Protein AF-A0A7C0Z6Q7-F1 (afdb_monomer)

Radius of gyration: 20.26 Å; Cα contacts (8 Å, |Δi|>4): 419; chains: 1; bounding box: 50×32×55 Å

Mean predicted aligned error: 4.39 Å

Nearest PDB structures (foldseek):
  4aef-assembly1_A  TM=7.955E-01  e=1.681E-11  Pyrococcus furiosus
  4aee-assembly1_A  TM=7.593E-01  e=4.381E-09  Staphylothermus marinus
  2qlv-assembly1_B  TM=4.932E-01  e=4.068E-05  Saccharomyces cerevisiae
  2d0f-assembly1_A  TM=8.613E-01  e=7.807E-03  Thermoactinomyces vulgaris
  5z0t-assembly2_B  TM=8.614E-01  e=9.575E-03  Thermoactinomyces vulgaris

Structure (mmCIF, N/CA/C/O backbone):
data_AF-A0A7C0Z6Q7-F1
#
_entry.id   AF-A0A7C0Z6Q7-F1
#
loop_
_atom_site.group_PDB
_atom_site.id
_atom_site.type_symbol
_atom_site.label_atom_id
_atom_site.label_alt_id
_atom_site.label_comp_id
_atom_site.label_asym_id
_atom_site.label_entity_id
_atom_site.label_seq_id
_atom_site.pdbx_PDB_ins_code
_atom_site.Cartn_x
_atom_site.Cartn_y
_atom_site.Cartn_z
_atom_site.occupancy
_atom_site.B_iso_or_equiv
_atom_site.auth_seq_id
_atom_site.auth_comp_id
_atom_site.auth_asym_id
_atom_site.auth_atom_id
_atom_site.pdbx_PDB_model_num
ATOM 1 N N . MET A 1 1 ? -15.602 2.048 8.071 1.00 87.75 1 MET A N 1
ATOM 2 C CA . MET A 1 1 ? -15.085 1.856 6.712 1.00 87.75 1 MET A CA 1
ATOM 3 C C . MET A 1 1 ? -14.076 2.955 6.450 1.00 87.75 1 MET A C 1
ATOM 5 O O . MET A 1 1 ? -14.418 4.112 6.701 1.00 87.75 1 MET A O 1
ATOM 9 N N . PRO A 1 2 ? -12.859 2.611 6.007 1.00 95.38 2 PRO A N 1
ATOM 10 C CA . PRO A 1 2 ? -11.823 3.583 5.717 1.00 95.38 2 PRO A CA 1
ATOM 11 C C . PRO A 1 2 ? -12.208 4.437 4.512 1.00 95.38 2 PRO A C 1
ATOM 13 O O . PRO A 1 2 ? -12.899 3.966 3.606 1.00 95.38 2 PRO A O 1
ATOM 16 N N . LYS A 1 3 ? -11.772 5.693 4.511 1.00 96.94 3 LYS A N 1
ATOM 17 C CA . LYS A 1 3 ? -12.056 6.658 3.450 1.00 96.94 3 LYS A CA 1
ATOM 18 C C . LYS A 1 3 ? -10.775 6.979 2.693 1.00 96.94 3 LYS A C 1
ATOM 20 O O . LYS A 1 3 ? -9.783 7.351 3.311 1.00 96.94 3 LYS A O 1
ATOM 25 N N . ASP A 1 4 ? -10.817 6.877 1.370 1.00 96.62 4 ASP A N 1
ATOM 26 C CA . ASP A 1 4 ? -9.739 7.363 0.510 1.00 96.62 4 ASP A CA 1
ATOM 27 C C . ASP A 1 4 ? -9.847 8.888 0.360 1.00 96.62 4 ASP A C 1
ATOM 29 O O . ASP A 1 4 ? -10.886 9.417 -0.041 1.00 96.62 4 ASP A O 1
ATOM 33 N N . LEU A 1 5 ? -8.792 9.596 0.756 1.00 97.19 5 LEU A N 1
ATOM 34 C CA . LEU A 1 5 ? -8.672 11.053 0.705 1.00 97.19 5 LEU A CA 1
ATOM 35 C C . LEU A 1 5 ? -7.884 11.532 -0.526 1.00 97.19 5 LEU A C 1
ATOM 37 O O . LEU A 1 5 ? -7.619 12.727 -0.645 1.00 97.19 5 LEU A O 1
ATOM 41 N N . GLY A 1 6 ? -7.508 10.622 -1.427 1.00 95.44 6 GLY A N 1
ATOM 42 C CA . GLY A 1 6 ? -6.780 10.917 -2.655 1.00 95.44 6 GLY A CA 1
ATOM 43 C C . GLY A 1 6 ? -5.289 10.595 -2.581 1.00 95.44 6 GLY A C 1
ATOM 44 O O . GLY A 1 6 ? -4.759 10.135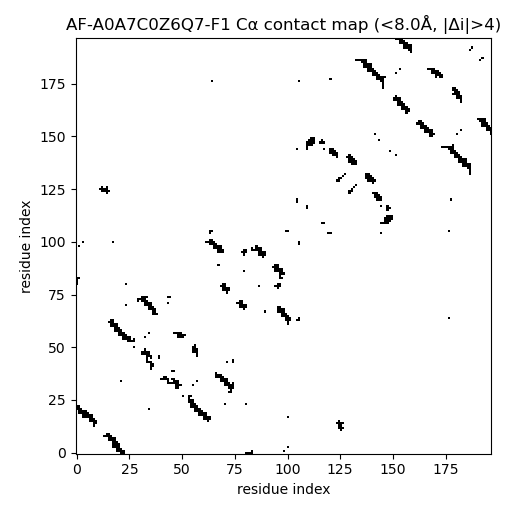 -1.567 1.00 95.44 6 GLY A O 1
ATOM 45 N N . VAL A 1 7 ? -4.606 10.834 -3.700 1.00 95.88 7 VAL A N 1
ATOM 46 C CA . VAL A 1 7 ? -3.200 10.468 -3.897 1.00 95.88 7 VAL A CA 1
ATOM 47 C C . VAL A 1 7 ? -2.277 11.617 -3.509 1.00 95.88 7 VAL A C 1
ATOM 49 O O . VAL A 1 7 ? -2.467 12.755 -3.928 1.00 95.88 7 VAL A O 1
ATOM 52 N N . THR A 1 8 ? -1.224 11.297 -2.765 1.00 95.31 8 THR A N 1
ATOM 53 C CA . THR A 1 8 ? -0.091 12.185 -2.497 1.00 95.31 8 THR A CA 1
ATOM 54 C C . THR A 1 8 ? 1.179 11.660 -3.139 1.00 95.31 8 THR A C 1
ATOM 56 O O . THR A 1 8 ? 1.389 10.446 -3.205 1.00 95.31 8 THR A O 1
ATOM 59 N N . VAL A 1 9 ? 2.030 12.587 -3.573 1.00 95.56 9 VAL A N 1
ATOM 60 C CA . VAL A 1 9 ? 3.353 12.297 -4.125 1.00 95.56 9 VAL A CA 1
ATOM 61 C C . VAL A 1 9 ? 4.405 12.757 -3.129 1.00 95.56 9 VAL A C 1
ATOM 63 O 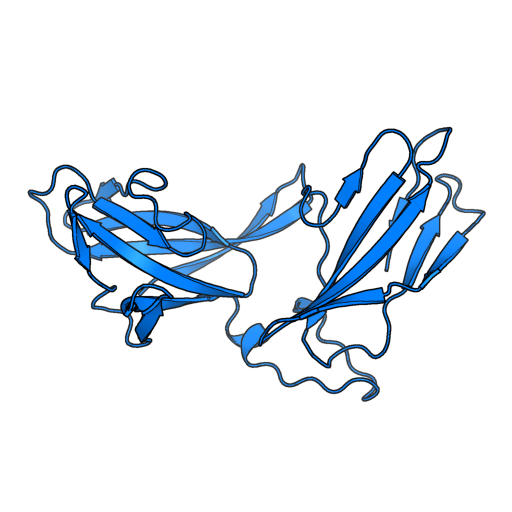O . VAL A 1 9 ? 4.428 13.925 -2.748 1.00 95.56 9 VAL A O 1
ATOM 66 N N . ASP A 1 10 ? 5.262 11.837 -2.714 1.00 93.44 10 ASP A N 1
ATOM 67 C CA . ASP A 1 10 ? 6.469 12.155 -1.961 1.00 93.44 10 ASP A CA 1
ATOM 68 C C . ASP A 1 10 ? 7.519 12.726 -2.934 1.00 93.44 10 ASP A C 1
ATOM 70 O O . ASP A 1 10 ? 7.864 12.044 -3.901 1.00 93.44 10 ASP A O 1
ATOM 74 N N . PRO A 1 11 ? 8.010 13.962 -2.744 1.00 92.38 11 PRO A N 1
ATOM 75 C CA . PRO A 1 11 ? 8.968 14.572 -3.662 1.00 92.38 11 PRO A CA 1
ATOM 76 C C . PRO A 1 11 ? 10.356 13.915 -3.631 1.00 92.38 11 PRO A C 1
ATOM 78 O O . PRO A 1 11 ? 11.050 13.946 -4.647 1.00 92.38 11 PRO A O 1
ATOM 81 N N . GLU A 1 12 ? 10.761 13.324 -2.505 1.00 91.81 12 GLU A N 1
ATOM 82 C CA . GLU A 1 12 ? 12.075 12.700 -2.337 1.00 91.81 12 GLU A CA 1
ATOM 83 C C . GLU A 1 12 ? 12.098 11.339 -3.024 1.00 91.81 12 GLU A C 1
ATOM 85 O O . GLU A 1 12 ? 12.900 11.088 -3.922 1.00 91.81 12 GLU A O 1
ATOM 90 N N . THR A 1 13 ? 11.149 10.477 -2.664 1.00 92.44 13 THR A N 1
ATOM 91 C CA . THR A 1 13 ? 11.104 9.109 -3.191 1.00 92.44 13 THR A CA 1
ATOM 92 C C . THR A 1 13 ? 10.326 8.998 -4.499 1.00 92.44 13 THR A C 1
ATOM 94 O O . THR A 1 13 ? 10.353 7.955 -5.151 1.00 92.44 13 THR A O 1
ATOM 97 N N . LYS A 1 14 ? 9.600 10.049 -4.903 1.00 92.25 14 LYS A N 1
ATOM 98 C CA . LYS A 1 14 ? 8.622 10.048 -6.014 1.00 92.25 14 LYS A CA 1
ATOM 99 C C . LYS A 1 14 ? 7.482 9.045 -5.823 1.00 92.25 14 LYS A C 1
ATOM 101 O O . LYS A 1 14 ? 6.737 8.769 -6.766 1.00 92.25 14 LYS A O 1
ATOM 106 N N . SER A 1 15 ? 7.329 8.511 -4.611 1.00 94.12 15 SER A N 1
ATOM 107 C CA . SER A 1 15 ? 6.299 7.538 -4.276 1.00 94.12 15 SER A CA 1
ATOM 108 C C . SER A 1 15 ? 4.913 8.171 -4.382 1.00 94.12 15 SER A C 1
ATOM 110 O O . SER A 1 15 ? 4.662 9.218 -3.787 1.00 94.12 15 SER A O 1
ATOM 112 N N . LYS A 1 16 ? 3.977 7.499 -5.060 1.00 94.94 16 LYS A N 1
ATOM 113 C CA . LYS A 1 16 ? 2.561 7.889 -5.124 1.00 94.94 16 LYS A CA 1
ATOM 114 C C . LYS A 1 16 ? 1.728 6.948 -4.259 1.00 94.94 16 LYS A C 1
ATOM 116 O O . LYS A 1 16 ? 1.639 5.754 -4.544 1.00 94.94 16 LYS A O 1
ATOM 121 N N . LYS A 1 17 ? 1.117 7.483 -3.201 1.00 95.81 17 LYS A N 1
ATOM 122 C CA . LYS A 1 17 ? 0.320 6.719 -2.227 1.00 95.81 17 LYS A CA 1
ATOM 123 C C . LYS A 1 17 ? -1.028 7.382 -1.980 1.00 95.81 17 LYS A C 1
ATOM 125 O O . LYS A 1 17 ? -1.119 8.604 -1.962 1.00 95.81 17 LYS A O 1
ATOM 130 N N . HIS A 1 18 ? -2.053 6.574 -1.752 1.00 97.44 18 HIS A N 1
ATOM 131 C CA . HIS A 1 18 ? -3.382 7.010 -1.337 1.00 97.44 18 HIS A CA 1
ATOM 132 C C . HIS A 1 18 ? -3.388 7.305 0.158 1.00 97.44 18 HIS A C 1
ATOM 134 O O . HIS A 1 18 ? -2.897 6.499 0.950 1.00 97.44 18 HIS A O 1
ATOM 140 N N . ARG A 1 19 ? -3.955 8.439 0.563 1.00 98.00 19 ARG A N 1
ATOM 141 C CA . ARG A 1 19 ? -4.170 8.768 1.973 1.00 98.00 19 ARG A CA 1
ATOM 142 C C . ARG A 1 19 ? -5.472 8.140 2.437 1.00 98.00 19 ARG A C 1
ATOM 144 O O . ARG A 1 19 ? -6.544 8.596 2.061 1.00 98.00 19 ARG A O 1
ATOM 151 N N . ILE A 1 20 ? -5.379 7.116 3.274 1.00 98.44 20 ILE A N 1
ATOM 152 C CA . ILE A 1 20 ? -6.539 6.392 3.788 1.00 98.44 20 ILE A CA 1
ATOM 153 C C . ILE A 1 20 ? -6.798 6.804 5.234 1.00 98.44 20 ILE A C 1
ATOM 155 O O . ILE A 1 20 ? -5.948 6.599 6.100 1.00 98.44 20 ILE A O 1
ATOM 159 N N . GLU A 1 21 ? -7.975 7.365 5.499 1.00 98.50 21 GLU A N 1
ATOM 160 C CA . GLU A 1 21 ? -8.451 7.649 6.852 1.00 98.50 21 GLU A CA 1
ATOM 161 C C . GLU A 1 21 ? -9.179 6.434 7.431 1.00 98.50 21 GLU A C 1
ATOM 163 O O . GLU A 1 21 ? -10.200 5.988 6.904 1.00 98.50 21 GLU A O 1
ATOM 168 N N . PHE A 1 22 ? -8.697 5.942 8.564 1.00 98.44 22 PHE A N 1
ATOM 169 C CA . PHE A 1 22 ? -9.399 5.000 9.423 1.00 98.44 22 PHE A CA 1
ATOM 170 C C . PHE A 1 22 ? -10.207 5.757 10.470 1.00 98.44 22 PHE A C 1
ATOM 172 O O . PHE A 1 22 ? -9.732 6.743 11.035 1.00 98.44 22 PHE A O 1
ATOM 179 N N . SER A 1 23 ? -11.410 5.263 10.772 1.00 98.12 23 SER A N 1
ATOM 180 C CA . SER A 1 23 ? -12.245 5.827 11.831 1.00 98.12 23 SER A CA 1
ATOM 181 C C . SER A 1 23 ? -12.986 4.761 12.637 1.00 98.12 23 SER A C 1
ATOM 183 O O . SER A 1 23 ? -13.512 3.798 12.074 1.00 98.12 23 SER A O 1
ATOM 185 N N . LEU A 1 24 ? -13.065 4.965 13.954 1.00 98.19 24 LEU A N 1
ATOM 186 C CA . LEU A 1 24 ? -13.823 4.129 14.887 1.00 98.19 24 LEU A CA 1
ATOM 187 C C . LEU A 1 24 ? -14.624 5.019 15.848 1.00 98.19 24 LEU A C 1
ATOM 189 O O . LEU A 1 24 ? -14.049 5.750 16.649 1.00 98.19 24 LEU A O 1
ATOM 193 N N . LYS A 1 25 ? -15.959 4.968 15.768 1.00 97.44 25 LYS A N 1
ATOM 194 C CA . LYS A 1 25 ? -16.845 5.722 16.671 1.00 97.44 25 LYS A CA 1
ATOM 195 C C . LYS A 1 25 ? -17.004 4.984 18.007 1.00 97.44 25 LYS A C 1
ATOM 197 O O . LYS A 1 25 ? -17.149 3.763 18.010 1.00 97.44 25 LYS A O 1
ATOM 202 N N . GLY A 1 26 ? -17.055 5.725 19.112 1.00 96.69 26 GLY A N 1
ATOM 203 C CA . GLY A 1 26 ? -17.245 5.200 20.463 1.00 96.69 26 GLY A CA 1
ATOM 204 C C . GLY A 1 26 ? -15.929 5.005 21.214 1.00 96.69 26 GLY A C 1
ATOM 205 O O . GLY A 1 26 ? -14.902 5.565 20.846 1.00 96.69 26 GLY A O 1
ATOM 206 N N . TYR A 1 27 ? -15.970 4.219 22.295 1.00 96.69 27 TYR A N 1
ATOM 207 C CA . TYR A 1 27 ? -14.809 3.969 23.165 1.00 96.69 27 TYR A CA 1
ATOM 208 C C . TYR A 1 27 ? -14.159 5.261 23.688 1.00 96.69 27 TYR A C 1
ATOM 210 O O . TYR A 1 27 ? -12.947 5.340 23.822 1.00 96.69 27 TYR A O 1
ATOM 218 N N . VAL A 1 28 ? -14.968 6.280 23.995 1.00 97.12 28 VAL A N 1
ATOM 219 C CA . VAL A 1 28 ? -14.495 7.611 24.435 1.00 97.12 28 VAL A CA 1
ATOM 220 C C . VAL A 1 28 ? -13.775 7.597 25.786 1.00 97.12 28 VAL A C 1
ATOM 222 O O . VAL A 1 28 ? -13.070 8.540 26.115 1.00 97.12 28 VAL A O 1
ATOM 225 N N . LYS A 1 29 ? -13.963 6.530 26.572 1.00 96.88 29 LYS A N 1
ATOM 226 C CA . LYS A 1 29 ? -13.251 6.292 27.835 1.00 96.88 29 LYS A CA 1
ATOM 227 C C . LYS A 1 29 ? -11.960 5.487 27.655 1.00 96.88 29 LYS A C 1
ATOM 229 O O . LYS A 1 29 ? -11.289 5.237 28.648 1.00 96.88 29 LYS A O 1
ATOM 234 N N . ALA A 1 30 ? -11.661 5.022 26.439 1.00 97.19 30 ALA A N 1
ATOM 235 C CA . ALA A 1 30 ? -10.420 4.309 26.185 1.00 97.19 30 ALA A CA 1
ATOM 236 C C . ALA A 1 30 ? -9.246 5.291 26.201 1.00 97.19 30 ALA A C 1
ATOM 238 O O . ALA A 1 30 ? -9.353 6.402 25.683 1.00 97.19 30 ALA A O 1
ATOM 239 N N . THR A 1 31 ? -8.125 4.860 26.760 1.00 95.69 31 THR A N 1
ATOM 240 C CA . THR A 1 31 ? -6.888 5.639 26.801 1.00 95.69 31 THR A CA 1
ATOM 241 C C . THR A 1 31 ? -6.207 5.603 25.442 1.00 95.69 31 THR A C 1
ATOM 243 O O . THR A 1 31 ? -5.785 6.638 24.937 1.00 95.69 31 THR A O 1
ATOM 246 N N . ASN A 1 32 ? -6.141 4.419 24.822 1.00 95.69 32 ASN A N 1
ATOM 247 C CA . ASN A 1 32 ? -5.490 4.230 23.531 1.00 95.69 32 ASN A CA 1
ATOM 248 C C . ASN A 1 32 ? -6.311 3.337 22.596 1.00 95.69 32 ASN A C 1
ATOM 250 O O . ASN A 1 32 ? -6.810 2.275 22.983 1.00 95.69 32 ASN A O 1
ATOM 254 N N . VAL A 1 33 ? -6.373 3.737 21.327 1.00 97.94 33 VAL A N 1
ATOM 255 C CA . VAL A 1 33 ? -6.884 2.921 20.223 1.00 97.94 33 VAL A CA 1
ATOM 256 C C . VAL A 1 33 ? -5.847 2.921 19.114 1.00 97.94 33 VAL A C 1
ATOM 258 O O . VAL A 1 33 ? -5.341 3.972 18.737 1.00 97.94 33 VAL A O 1
ATOM 261 N N . TYR A 1 34 ? -5.545 1.746 18.579 1.00 98.06 34 TYR A N 1
ATOM 262 C CA . TYR A 1 34 ? -4.598 1.560 17.486 1.00 98.06 34 TYR A CA 1
ATOM 263 C C . TYR A 1 34 ? -5.310 0.989 16.269 1.00 98.06 34 TYR A C 1
ATOM 265 O O . TYR A 1 34 ? -6.213 0.161 16.410 1.00 98.06 34 TYR A O 1
ATOM 273 N N . VAL A 1 35 ? -4.854 1.364 15.077 1.00 97.81 35 VAL A N 1
ATOM 274 C CA . VAL A 1 35 ? -5.099 0.559 13.878 1.00 97.81 35 VAL A CA 1
ATOM 275 C C . VAL A 1 35 ? -3.935 -0.414 13.705 1.00 97.81 35 VAL A C 1
ATOM 277 O O . VAL A 1 35 ? -2.771 -0.031 13.794 1.00 97.81 35 VAL A O 1
ATOM 280 N N . VAL A 1 36 ? -4.242 -1.688 13.487 1.00 97.06 36 VAL A N 1
ATOM 281 C CA . VAL A 1 36 ? -3.250 -2.747 13.259 1.00 97.06 36 VAL A CA 1
ATOM 282 C C . VAL A 1 36 ? -3.577 -3.474 11.965 1.00 97.06 36 VAL A C 1
ATOM 284 O O . VAL A 1 36 ? -4.747 -3.583 11.603 1.00 97.06 36 VAL A O 1
ATOM 287 N N . GLY A 1 37 ? -2.566 -3.976 11.265 1.00 96.69 37 GLY A N 1
ATOM 288 C CA . GLY A 1 37 ? -2.758 -4.650 9.985 1.00 96.69 37 GLY A CA 1
ATOM 289 C C . GLY A 1 37 ? -1.492 -5.295 9.449 1.00 96.69 37 GLY A C 1
ATOM 290 O O . GLY A 1 37 ? -0.450 -5.284 10.109 1.00 96.69 37 GLY A O 1
ATOM 291 N N . ASP A 1 38 ? -1.565 -5.794 8.216 1.00 94.38 38 ASP A N 1
ATOM 292 C CA . ASP A 1 38 ? -0.404 -6.358 7.508 1.00 94.38 38 ASP A CA 1
ATOM 293 C C . ASP A 1 38 ? 0.750 -5.344 7.425 1.00 94.38 38 ASP A C 1
ATOM 295 O O . ASP A 1 38 ? 1.913 -5.678 7.620 1.00 94.38 38 ASP A O 1
ATOM 299 N N . PHE A 1 39 ? 0.406 -4.073 7.217 1.00 94.62 39 PHE A N 1
ATOM 300 C CA . PHE A 1 39 ? 1.335 -2.943 7.129 1.00 94.62 39 PHE A CA 1
ATOM 301 C C . PHE A 1 39 ? 2.007 -2.576 8.460 1.00 94.62 39 PHE A C 1
ATOM 303 O O . PHE A 1 39 ? 2.950 -1.792 8.468 1.00 94.62 39 PHE A O 1
ATOM 310 N N . SER A 1 40 ? 1.525 -3.113 9.582 1.00 93.94 40 SER A N 1
ATOM 311 C CA . SER A 1 40 ? 2.098 -2.902 10.913 1.00 93.94 40 SER A CA 1
ATOM 312 C C . SER A 1 40 ? 2.624 -4.197 11.530 1.00 93.94 40 SER A C 1
ATOM 314 O O . SER A 1 40 ? 2.854 -4.236 12.739 1.00 93.94 40 SER A O 1
ATOM 316 N N . CYS A 1 41 ? 2.712 -5.281 10.749 1.00 93.62 41 CYS A N 1
ATOM 317 C CA . CYS A 1 41 ? 2.978 -6.633 11.247 1.00 93.62 41 CYS A CA 1
ATOM 318 C C . CYS A 1 41 ? 2.093 -7.007 12.450 1.00 93.62 41 CYS A C 1
ATOM 320 O O . CYS A 1 41 ? 2.531 -7.705 13.361 1.00 93.62 41 CYS A O 1
ATOM 322 N N . TRP A 1 42 ? 0.858 -6.495 12.484 1.00 94.06 42 TRP A N 1
ATOM 323 C CA . TRP A 1 42 ? -0.090 -6.670 13.587 1.00 94.06 42 TRP A CA 1
ATOM 324 C C . TRP A 1 42 ? 0.382 -6.162 14.962 1.00 94.06 42 TRP A C 1
ATOM 326 O O . TRP A 1 42 ? -0.250 -6.482 15.967 1.00 94.06 42 TRP A O 1
ATOM 336 N N . PHE A 1 43 ? 1.445 -5.353 15.023 1.00 90.69 43 PHE A N 1
ATOM 337 C CA . PHE A 1 43 ? 1.990 -4.821 16.269 1.00 90.69 43 PHE A CA 1
ATOM 338 C C . PHE A 1 43 ? 1.123 -3.681 16.838 1.00 90.69 43 PHE A C 1
ATOM 340 O O . PHE A 1 43 ? 0.985 -2.633 16.191 1.00 90.69 43 PHE A O 1
ATOM 347 N N . PRO A 1 44 ? 0.559 -3.837 18.049 1.00 79.00 44 PRO A N 1
ATOM 348 C CA . PRO A 1 44 ? -0.123 -2.749 18.730 1.00 79.00 44 PRO A CA 1
ATOM 349 C C . PRO A 1 44 ? 0.895 -1.771 19.309 1.00 79.00 44 PRO A C 1
ATOM 351 O O . PRO A 1 44 ? 1.726 -2.129 20.134 1.00 79.00 44 PRO A O 1
ATOM 354 N N . GLY A 1 45 ? 0.844 -0.530 18.834 1.00 87.25 45 GLY A N 1
ATOM 355 C CA . GLY A 1 45 ? 1.816 0.512 19.168 1.00 87.25 45 GLY A CA 1
ATOM 356 C C . GLY A 1 45 ? 2.301 1.286 17.947 1.00 87.25 45 GLY A C 1
ATOM 357 O O . GLY A 1 45 ? 2.623 2.461 18.068 1.00 87.25 45 GLY A O 1
ATOM 358 N N . ALA A 1 46 ? 2.278 0.667 16.760 1.00 91.06 46 ALA A N 1
ATOM 359 C CA . ALA A 1 46 ? 2.772 1.298 15.535 1.00 91.06 46 ALA A CA 1
ATOM 360 C C . ALA A 1 46 ? 1.952 2.534 15.123 1.00 91.06 46 ALA A C 1
ATOM 362 O O . ALA A 1 46 ? 2.511 3.533 14.680 1.00 91.06 46 ALA A O 1
ATOM 363 N N . TYR A 1 47 ? 0.626 2.462 15.270 1.00 96.94 47 TYR A N 1
ATOM 364 C CA . TYR A 1 47 ? -0.292 3.451 14.705 1.00 96.94 47 TYR A CA 1
ATOM 365 C C . TYR A 1 47 ? -1.404 3.835 15.696 1.00 96.94 47 TYR A C 1
ATOM 367 O O . TYR A 1 47 ? -2.544 3.373 15.555 1.00 96.94 47 TYR A O 1
ATOM 375 N N . PRO A 1 48 ? -1.089 4.646 16.726 1.00 97.25 48 PRO A N 1
ATOM 376 C CA . PRO A 1 48 ? -2.093 5.190 17.636 1.00 97.25 48 PRO A CA 1
ATOM 377 C C . PRO A 1 48 ? -3.041 6.139 16.895 1.00 97.25 48 PRO A C 1
ATOM 379 O O . PRO A 1 48 ? -2.628 6.941 16.058 1.00 97.25 48 PRO A O 1
ATOM 382 N N . MET A 1 49 ? -4.327 6.046 17.211 1.00 98.25 49 MET A N 1
ATOM 383 C CA . MET A 1 49 ? -5.379 6.909 16.689 1.00 98.25 49 MET A CA 1
ATOM 384 C C . MET A 1 49 ? -5.630 8.075 17.646 1.00 98.25 49 MET A C 1
ATOM 386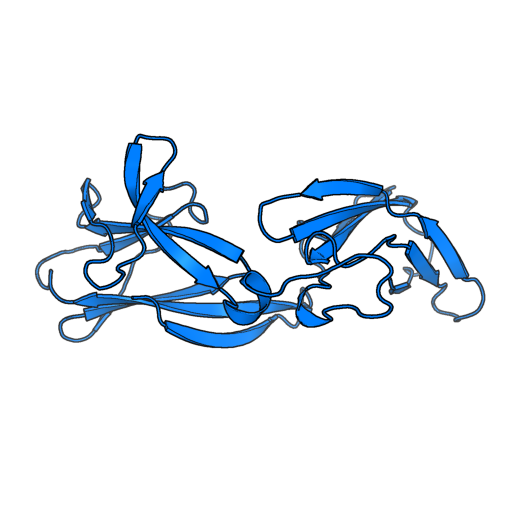 O O . MET A 1 49 ? -5.445 7.955 18.855 1.00 98.25 49 MET A O 1
ATOM 390 N N . LYS A 1 50 ? -6.111 9.197 17.111 1.00 98.19 50 LYS A N 1
ATOM 391 C CA . LYS A 1 50 ? -6.490 10.375 17.895 1.00 98.19 50 LYS A CA 1
ATOM 392 C C . LYS A 1 50 ? -7.999 10.413 18.097 1.00 98.19 50 LYS A C 1
ATOM 394 O O . LYS A 1 50 ? -8.745 10.252 17.133 1.00 98.19 50 LYS A O 1
ATOM 399 N N . LEU A 1 51 ? -8.450 10.642 19.327 1.00 98.25 51 LEU A N 1
ATOM 400 C CA . LEU A 1 51 ? -9.864 10.874 19.613 1.00 98.25 51 LEU A CA 1
ATOM 401 C C . LEU A 1 51 ? -10.262 12.300 19.205 1.00 98.25 51 LEU A C 1
ATOM 403 O O . LEU A 1 51 ? -9.671 13.279 19.659 1.00 98.25 51 LEU A O 1
ATOM 407 N N . GLU A 1 52 ? -11.281 12.411 18.359 1.00 97.44 52 GLU A N 1
ATOM 408 C CA . GLU A 1 52 ? -11.860 13.666 17.883 1.00 97.44 52 GLU A CA 1
ATOM 409 C C . GLU A 1 52 ? -13.380 13.627 18.089 1.00 97.44 52 GLU A C 1
ATOM 411 O O . GLU A 1 52 ? -14.112 12.905 17.399 1.00 97.44 52 GLU A O 1
ATOM 416 N N . GLY A 1 53 ? -13.861 14.366 19.094 1.00 96.69 53 GLY A N 1
ATOM 417 C CA . GLY A 1 53 ? -15.234 14.240 19.586 1.00 96.69 53 GLY A CA 1
ATOM 418 C C . GLY A 1 53 ? -15.483 12.832 20.132 1.00 96.69 53 GLY A C 1
ATOM 419 O O . GLY A 1 53 ? -14.884 12.428 21.121 1.00 96.69 53 GLY A O 1
ATOM 420 N N . GLU A 1 54 ? -16.337 12.063 19.457 1.00 97.44 54 GLU A N 1
ATOM 421 C CA . GLU A 1 54 ? -16.638 10.666 19.810 1.00 97.44 54 GLU A CA 1
ATOM 422 C C . GLU A 1 54 ? -15.978 9.641 18.871 1.00 97.44 54 GLU A C 1
ATOM 424 O O . GLU A 1 54 ? -16.388 8.478 18.832 1.00 97.44 54 GLU A O 1
ATOM 429 N N . THR A 1 55 ? -15.046 10.064 18.013 1.00 98.06 55 THR A N 1
ATOM 430 C CA . THR A 1 55 ? -14.488 9.211 16.954 1.00 98.06 55 THR A CA 1
ATOM 431 C C . THR A 1 55 ? -12.971 9.203 16.985 1.00 98.06 55 THR A C 1
ATOM 433 O O . THR A 1 55 ? -12.334 10.243 16.880 1.00 98.06 55 THR A O 1
ATOM 436 N N . TRP A 1 56 ? -12.391 8.012 17.057 1.00 98.38 56 TRP A N 1
ATOM 437 C CA . TRP A 1 56 ? -10.965 7.795 16.855 1.00 98.38 56 TRP A CA 1
ATOM 438 C C . TRP A 1 56 ? -10.640 7.883 15.369 1.00 98.38 56 TRP A C 1
ATOM 440 O O . TRP A 1 56 ? -11.320 7.235 14.570 1.00 98.38 56 TRP A O 1
ATOM 450 N N . ARG A 1 57 ? -9.608 8.645 14.990 1.00 98.50 57 ARG A N 1
ATOM 451 C CA . ARG A 1 57 ? -9.160 8.811 13.600 1.00 98.50 57 ARG A CA 1
ATOM 452 C C . ARG A 1 57 ? -7.655 8.661 13.442 1.00 98.50 57 ARG A C 1
ATOM 454 O O . ARG A 1 57 ? -6.881 9.002 14.334 1.00 98.50 57 ARG A O 1
ATOM 461 N N . LEU A 1 58 ? -7.250 8.171 12.275 1.00 98.31 58 LEU A N 1
ATOM 462 C CA . LEU A 1 58 ? -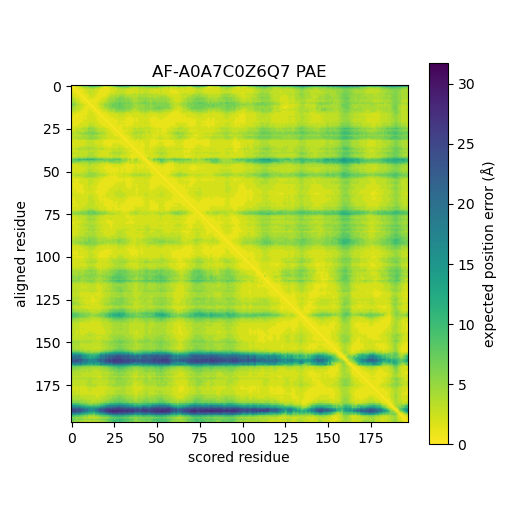5.866 8.188 11.813 1.00 98.31 58 LEU A CA 1
ATOM 463 C C . LEU A 1 58 ? -5.837 8.139 10.288 1.00 98.31 58 LEU A C 1
ATOM 465 O O . LEU A 1 58 ? -6.600 7.388 9.690 1.00 98.31 58 LEU A O 1
ATOM 469 N N . THR A 1 59 ? -4.936 8.890 9.659 1.00 98.44 59 THR A N 1
ATOM 470 C CA . THR A 1 59 ? -4.695 8.794 8.213 1.00 98.44 59 THR A CA 1
ATOM 471 C C . THR A 1 59 ? -3.321 8.197 7.943 1.00 98.44 59 THR A C 1
ATOM 473 O O . THR A 1 59 ? -2.334 8.703 8.470 1.00 98.44 59 THR A O 1
ATOM 476 N N . LEU A 1 60 ? -3.248 7.173 7.090 1.00 97.69 60 LEU A N 1
ATOM 477 C CA . LEU A 1 60 ? -1.998 6.524 6.684 1.00 97.69 60 LEU A CA 1
ATOM 478 C C . LEU A 1 60 ? -1.883 6.438 5.150 1.00 97.69 60 LEU A C 1
ATOM 480 O O . LEU A 1 60 ? -2.907 6.340 4.468 1.00 97.69 60 LEU A O 1
ATOM 484 N N . PRO A 1 61 ? -0.662 6.487 4.588 1.00 96.75 61 PRO A N 1
ATOM 485 C CA . PRO A 1 61 ? -0.445 6.370 3.151 1.00 96.75 61 PRO A CA 1
ATOM 486 C C . PRO A 1 61 ? -0.321 4.900 2.706 1.00 96.75 61 PRO A C 1
ATOM 488 O O . PRO A 1 61 ? 0.447 4.137 3.289 1.00 96.75 61 PRO A O 1
ATOM 491 N N . PHE A 1 62 ? -1.000 4.516 1.623 1.00 97.06 62 PHE A N 1
ATOM 492 C CA . PHE A 1 62 ? -0.966 3.161 1.057 1.00 97.06 62 PHE A CA 1
ATOM 493 C C . PHE A 1 62 ? -0.683 3.157 -0.440 1.00 97.06 62 PHE A C 1
ATOM 495 O O . PHE A 1 62 ? -1.151 4.019 -1.181 1.00 97.06 62 PHE A O 1
ATOM 502 N N . TYR A 1 63 ? 0.040 2.141 -0.904 1.00 96.12 63 TYR A N 1
ATOM 503 C CA . TYR A 1 63 ? 0.042 1.812 -2.326 1.00 96.12 63 TYR A CA 1
ATOM 504 C C . TYR A 1 63 ? -1.305 1.183 -2.722 1.00 96.12 63 TYR A C 1
ATOM 506 O O . TYR A 1 63 ? -1.993 0.628 -1.863 1.00 96.12 63 TYR A O 1
ATOM 514 N N . PRO A 1 64 ? -1.681 1.210 -4.013 1.00 97.25 64 PRO A N 1
ATOM 515 C CA . PRO A 1 64 ? -2.778 0.387 -4.509 1.00 97.25 64 PRO A CA 1
ATOM 516 C C . PRO A 1 64 ? -2.573 -1.085 -4.141 1.00 97.25 64 PRO A C 1
ATOM 518 O O . PRO A 1 64 ? -1.490 -1.635 -4.373 1.00 97.25 64 PRO A O 1
ATOM 521 N N . GLY A 1 65 ? -3.599 -1.717 -3.577 1.00 96.94 65 GLY A N 1
ATOM 522 C CA . GLY A 1 65 ? -3.489 -3.060 -3.019 1.00 96.94 65 GLY A CA 1
ATOM 523 C C . GLY A 1 65 ? -4.637 -3.438 -2.092 1.00 96.94 65 GLY A C 1
ATOM 524 O O . GLY A 1 65 ? -5.554 -2.656 -1.845 1.00 96.94 65 GLY A O 1
ATOM 525 N N . GLU A 1 66 ? -4.567 -4.664 -1.585 1.00 97.62 66 GLU A N 1
ATOM 526 C CA . GLU A 1 66 ? -5.488 -5.207 -0.590 1.00 97.62 66 GLU A CA 1
ATOM 527 C C . GLU A 1 66 ? -4.712 -5.459 0.705 1.00 97.62 66 GLU A C 1
ATOM 529 O O . GLU A 1 66 ? -3.631 -6.046 0.668 1.00 97.62 66 GLU A O 1
ATOM 534 N N . TYR A 1 67 ? -5.255 -4.992 1.826 1.00 97.62 67 TYR A N 1
ATOM 535 C CA . TYR A 1 67 ? -4.629 -5.057 3.145 1.00 97.62 67 TYR A CA 1
ATOM 536 C C . TYR A 1 67 ? -5.648 -5.517 4.179 1.00 97.62 67 TYR A C 1
ATOM 538 O O . TYR A 1 67 ? -6.798 -5.070 4.171 1.00 97.62 67 TYR A O 1
ATOM 546 N N . LEU A 1 68 ? -5.232 -6.358 5.116 1.00 98.19 68 LEU A N 1
ATOM 547 C CA . LEU A 1 68 ? -6.036 -6.693 6.281 1.00 98.19 68 LEU A CA 1
ATOM 548 C C . LEU A 1 68 ? -5.753 -5.713 7.415 1.00 98.19 68 LEU A C 1
ATOM 550 O O . LEU A 1 68 ? -4.606 -5.328 7.653 1.00 98.19 68 LEU A O 1
ATOM 554 N N . TYR A 1 69 ? -6.807 -5.322 8.129 1.00 98.25 69 TYR A N 1
ATOM 555 C CA . TYR A 1 69 ? -6.691 -4.462 9.302 1.00 98.25 69 TYR A CA 1
ATOM 556 C C . TYR A 1 69 ? -7.762 -4.742 10.362 1.00 98.25 69 TYR A C 1
ATOM 558 O O . TYR A 1 69 ? -8.815 -5.334 10.101 1.00 98.25 69 TYR A O 1
ATOM 566 N N . ALA A 1 70 ? -7.497 -4.274 11.575 1.00 98.00 70 ALA A N 1
ATOM 567 C CA . ALA A 1 70 ? -8.414 -4.249 12.704 1.00 98.00 70 ALA A CA 1
ATOM 568 C C . ALA A 1 70 ? -8.093 -3.055 13.618 1.00 98.00 70 ALA A C 1
ATOM 570 O O . ALA A 1 70 ? -7.105 -2.343 13.420 1.00 98.00 70 ALA A O 1
ATOM 571 N N . PHE A 1 71 ? -8.928 -2.850 14.630 1.00 97.94 71 PHE A N 1
ATOM 572 C CA . PHE A 1 71 ? -8.673 -1.927 15.725 1.00 97.94 71 PHE A CA 1
ATOM 573 C C . PHE A 1 71 ? -8.276 -2.697 16.980 1.00 97.94 71 PHE A C 1
ATOM 575 O O . PHE A 1 71 ? -8.867 -3.734 17.295 1.00 97.94 71 PHE A O 1
ATOM 582 N N . MET A 1 72 ? -7.301 -2.166 17.713 1.00 97.25 72 MET A N 1
ATOM 583 C CA . MET A 1 72 ? -6.926 -2.666 19.029 1.00 97.25 72 MET A CA 1
ATOM 584 C C . MET A 1 72 ? -7.136 -1.581 20.077 1.00 97.25 72 MET A C 1
ATOM 586 O O . MET A 1 72 ? -6.527 -0.517 20.008 1.00 97.25 72 MET A O 1
ATOM 590 N N . ILE A 1 73 ? -8.008 -1.853 21.040 1.00 97.69 73 ILE A N 1
ATOM 591 C CA . ILE A 1 73 ? -8.379 -0.928 22.111 1.00 97.69 73 ILE A CA 1
ATOM 592 C C . ILE A 1 73 ? -7.666 -1.370 23.389 1.00 97.69 73 ILE A C 1
ATOM 594 O O . ILE A 1 73 ? -7.684 -2.557 23.726 1.00 97.69 73 ILE A O 1
ATOM 598 N N . GLU A 1 74 ? -7.013 -0.427 24.069 1.00 95.31 74 GLU A N 1
ATOM 599 C CA . GLU A 1 74 ? -6.218 -0.658 25.288 1.00 95.31 74 GLU A CA 1
ATOM 600 C C . GLU A 1 74 ? -5.128 -1.739 25.143 1.00 95.31 74 GLU A C 1
ATOM 602 O O . GLU A 1 74 ? -4.680 -2.326 26.120 1.00 95.31 74 GLU A O 1
ATOM 607 N N . GLY A 1 75 ? -4.707 -2.045 23.911 1.00 91.19 75 GLY A N 1
ATOM 608 C CA . GLY A 1 75 ? -3.655 -3.030 23.634 1.00 91.19 75 GLY A CA 1
ATOM 609 C C . GLY A 1 75 ? -4.067 -4.506 23.742 1.00 91.19 75 GLY A C 1
ATOM 610 O O . GLY A 1 75 ? -3.243 -5.371 23.467 1.00 91.19 75 GLY A O 1
ATOM 611 N N . TYR A 1 76 ? -5.319 -4.823 24.088 1.00 92.12 76 TYR A N 1
ATOM 612 C CA . TYR A 1 76 ? -5.781 -6.219 24.195 1.00 92.12 76 TYR A CA 1
ATOM 613 C C . TYR A 1 76 ? -7.109 -6.495 23.487 1.00 92.12 76 TYR A C 1
ATOM 615 O O . TYR A 1 76 ? -7.344 -7.613 23.022 1.00 92.12 76 TYR A O 1
ATOM 623 N N . LYS A 1 77 ? -8.003 -5.506 23.380 1.00 96.31 77 LYS A N 1
ATOM 624 C CA . LYS A 1 77 ? -9.335 -5.723 22.811 1.00 96.31 77 LYS A CA 1
ATOM 625 C C . LYS A 1 77 ? -9.298 -5.567 21.297 1.00 96.31 77 LYS A C 1
ATOM 627 O O . LYS A 1 77 ? -9.211 -4.456 20.779 1.00 96.31 77 LYS A O 1
ATOM 632 N N . TRP A 1 78 ? -9.403 -6.693 20.602 1.00 96.62 78 TRP A N 1
ATOM 633 C CA . TRP A 1 78 ? -9.447 -6.774 19.145 1.00 96.62 78 TRP A CA 1
ATOM 634 C C . TRP A 1 78 ? -10.854 -6.540 18.597 1.00 96.62 78 TRP A C 1
ATOM 636 O O . TRP A 1 78 ? -11.797 -7.203 19.032 1.00 96.62 78 TRP A O 1
ATOM 646 N N . ILE A 1 79 ? -10.999 -5.656 17.608 1.00 97.19 79 ILE A N 1
ATOM 647 C CA . ILE A 1 79 ? -12.273 -5.405 16.923 1.00 97.19 79 ILE A CA 1
ATOM 648 C C . ILE A 1 79 ? -12.041 -5.214 15.419 1.00 97.19 79 ILE A C 1
ATOM 650 O O . ILE A 1 79 ? -11.259 -4.359 15.007 1.00 97.19 79 ILE A O 1
ATOM 654 N N . SER A 1 80 ? -12.749 -5.972 14.579 1.00 97.81 80 SER A N 1
ATOM 655 C CA . SER A 1 80 ? -12.827 -5.694 13.140 1.00 97.81 80 SER A CA 1
ATOM 656 C C . SER A 1 80 ? -13.721 -4.461 12.906 1.00 97.81 80 SER A C 1
ATOM 658 O O . SER A 1 80 ? -14.703 -4.273 13.611 1.00 97.81 80 SER A O 1
ATOM 660 N N . ASP A 1 81 ? -13.410 -3.586 11.940 1.00 98.06 81 ASP A N 1
ATOM 661 C CA . ASP A 1 81 ? -14.155 -2.335 11.694 1.00 98.06 81 ASP A CA 1
ATOM 662 C C . ASP A 1 81 ? -15.665 -2.583 11.516 1.00 98.06 81 ASP A C 1
ATOM 664 O O . ASP A 1 81 ? -16.066 -3.080 10.462 1.00 98.06 81 ASP A O 1
ATOM 668 N N . PRO A 1 82 ? -16.533 -2.200 12.467 1.00 96.75 82 PRO A N 1
ATOM 669 C CA . PRO A 1 82 ? -17.952 -2.562 12.414 1.00 96.75 82 PRO A CA 1
ATOM 670 C C . PRO A 1 82 ? -18.690 -2.018 11.184 1.00 96.75 82 PRO A C 1
ATOM 672 O O . PRO A 1 82 ? -19.742 -2.524 10.813 1.00 96.75 82 PRO A O 1
ATOM 675 N N . LYS A 1 83 ? -18.146 -0.980 10.538 1.00 97.12 83 LYS A N 1
ATOM 676 C CA . LYS A 1 83 ? -18.728 -0.345 9.352 1.00 97.12 83 LYS A CA 1
ATOM 677 C C . LYS A 1 83 ? -18.203 -0.923 8.035 1.00 97.12 83 LYS A C 1
ATOM 679 O O . LYS A 1 83 ? -18.656 -0.485 6.985 1.00 97.12 83 LYS A O 1
ATOM 684 N N . ASN A 1 84 ? -17.200 -1.801 8.055 1.00 97.69 84 ASN A N 1
ATOM 685 C CA . ASN A 1 84 ? -16.658 -2.411 6.841 1.00 97.69 84 ASN A CA 1
ATOM 686 C C . ASN A 1 84 ? -17.228 -3.830 6.664 1.00 97.69 84 ASN A C 1
ATOM 688 O O . ASN A 1 84 ? -16.851 -4.708 7.443 1.00 97.69 84 ASN A O 1
ATOM 692 N N . PRO A 1 85 ? -18.098 -4.078 5.667 1.00 97.00 85 PRO A N 1
ATOM 693 C CA . PRO A 1 85 ? -18.700 -5.394 5.457 1.00 97.00 85 PRO A CA 1
ATOM 694 C C . PRO A 1 85 ? -17.716 -6.430 4.896 1.00 97.00 85 PRO A C 1
ATOM 696 O O . PRO A 1 85 ? -17.963 -7.627 5.013 1.00 97.00 85 PRO A O 1
ATOM 699 N N . LEU A 1 86 ? -16.597 -6.006 4.297 1.00 97.69 86 LEU A N 1
ATOM 700 C CA . LEU A 1 86 ? -15.596 -6.928 3.772 1.00 97.69 86 LEU A CA 1
ATOM 701 C C . LEU A 1 86 ? -14.733 -7.449 4.920 1.00 97.69 86 LEU A C 1
ATOM 703 O O . LEU A 1 86 ? -13.900 -6.724 5.473 1.00 97.69 86 LEU A O 1
ATOM 707 N N . LYS A 1 87 ? -14.948 -8.718 5.272 1.00 97.81 87 LYS A N 1
ATOM 708 C CA . LYS A 1 87 ? -14.249 -9.428 6.345 1.00 97.81 87 LYS A CA 1
ATOM 709 C C . LYS A 1 87 ? -13.510 -10.646 5.819 1.00 97.81 87 LYS A C 1
ATOM 711 O O . LYS A 1 87 ? -13.928 -11.274 4.852 1.00 97.81 87 LYS A O 1
ATOM 716 N N . THR A 1 88 ? -12.433 -11.003 6.501 1.00 97.75 88 THR A N 1
ATOM 717 C CA . THR A 1 88 ? -11.753 -12.293 6.344 1.00 97.75 88 THR A CA 1
ATOM 718 C C . THR A 1 88 ? -10.995 -12.625 7.627 1.00 97.75 88 THR A C 1
ATOM 720 O O . THR A 1 88 ? -11.055 -11.867 8.594 1.00 97.75 88 THR A O 1
ATOM 723 N N . ARG A 1 89 ? -10.279 -13.747 7.673 1.00 97.25 89 ARG A N 1
ATOM 724 C CA . ARG A 1 89 ? -9.369 -14.073 8.775 1.00 97.25 89 ARG A CA 1
ATOM 725 C C . ARG A 1 89 ? -7.924 -13.830 8.354 1.00 97.25 89 ARG A C 1
ATOM 727 O O . ARG A 1 89 ? -7.551 -14.138 7.226 1.00 97.25 89 ARG A O 1
ATOM 734 N N . ASN A 1 90 ? -7.117 -13.277 9.257 1.00 94.12 90 ASN A N 1
ATOM 735 C CA . ASN A 1 90 ? -5.668 -13.229 9.060 1.00 94.12 90 ASN A CA 1
ATOM 736 C C . ASN A 1 90 ? -5.037 -14.619 9.254 1.00 94.12 90 ASN A C 1
ATOM 738 O O . ASN A 1 90 ? -5.716 -15.581 9.618 1.00 94.12 90 ASN A O 1
ATOM 742 N N . ALA A 1 91 ? -3.719 -14.712 9.061 1.00 89.94 91 ALA A N 1
ATOM 743 C CA . ALA A 1 91 ? -2.962 -15.960 9.195 1.00 89.94 91 ALA A CA 1
ATOM 744 C C . ALA A 1 91 ? -3.055 -16.617 10.591 1.00 89.94 91 ALA A C 1
ATOM 746 O O . ALA A 1 91 ? -2.818 -17.812 10.718 1.00 89.94 91 ALA A O 1
ATOM 747 N N . TYR A 1 92 ? -3.440 -15.863 11.627 1.00 90.25 92 TYR A N 1
ATOM 748 C CA . TYR A 1 92 ? -3.632 -16.358 12.997 1.00 90.25 92 TYR A CA 1
ATOM 749 C C . TYR A 1 92 ? -5.092 -16.719 13.305 1.00 90.25 92 TYR A C 1
ATOM 751 O O . TYR A 1 92 ? -5.457 -16.921 14.462 1.00 90.25 92 TYR A O 1
ATOM 759 N N . GLY A 1 93 ? -5.962 -16.725 12.293 1.00 94.56 93 GLY A N 1
ATOM 760 C CA . GLY A 1 93 ? -7.376 -17.041 12.444 1.00 94.56 93 GLY A CA 1
ATOM 761 C C . GLY A 1 93 ? -8.219 -15.928 13.073 1.00 94.56 93 GLY A C 1
ATOM 762 O O . GLY A 1 93 ? -9.403 -16.158 13.310 1.00 94.56 93 GLY A O 1
ATOM 763 N N . ARG A 1 94 ? -7.689 -14.722 13.327 1.00 95.50 94 ARG A N 1
ATOM 764 C CA . ARG A 1 94 ? -8.487 -13.593 13.846 1.00 95.50 94 ARG A CA 1
ATOM 765 C C . ARG A 1 94 ? -9.253 -12.903 12.724 1.00 95.50 94 ARG A C 1
ATOM 767 O O . ARG A 1 94 ? -8.697 -12.646 11.658 1.00 95.50 94 ARG A O 1
ATOM 774 N N . GLU A 1 95 ? -10.518 -12.570 12.975 1.00 98.00 95 GLU A N 1
ATOM 775 C CA . GLU A 1 95 ? -11.328 -11.815 12.018 1.00 98.00 95 GLU A CA 1
ATOM 776 C C . GLU A 1 95 ? -10.780 -10.393 11.837 1.00 98.00 95 GLU A C 1
ATOM 778 O O . GLU A 1 95 ? -10.550 -9.664 12.802 1.00 98.00 95 GLU A O 1
ATOM 783 N N . CYS A 1 96 ? -10.588 -10.002 10.585 1.00 98.25 96 CYS A N 1
ATOM 784 C CA . CYS A 1 96 ? -10.072 -8.717 10.147 1.00 98.25 96 CYS A CA 1
ATOM 785 C C . CYS A 1 96 ? -11.022 -8.105 9.121 1.00 98.25 96 CYS A C 1
ATOM 787 O O . CYS A 1 96 ? -11.810 -8.793 8.473 1.00 98.25 96 CYS A O 1
ATOM 789 N N . SER A 1 97 ? -10.912 -6.797 8.943 1.00 98.62 97 SER A N 1
ATOM 790 C CA . SER A 1 97 ? -11.552 -6.087 7.838 1.00 98.62 97 SER A CA 1
ATOM 791 C C . SER A 1 97 ? -10.591 -5.996 6.660 1.00 98.62 97 SER A C 1
ATOM 793 O O . SER A 1 97 ? -9.381 -5.891 6.858 1.00 98.62 97 SER A O 1
ATOM 795 N N . VAL A 1 98 ? -11.128 -6.024 5.445 1.00 98.19 98 VAL A N 1
ATOM 796 C CA . VAL A 1 98 ? -10.351 -5.896 4.210 1.00 98.19 98 VAL A CA 1
ATOM 797 C C . VAL A 1 98 ? -10.393 -4.440 3.749 1.00 98.19 98 VAL A C 1
ATOM 799 O O . VAL A 1 98 ? -11.466 -3.872 3.540 1.00 98.19 98 VAL A O 1
ATOM 802 N N . LEU A 1 99 ? -9.224 -3.824 3.603 1.00 98.19 99 LEU A N 1
ATOM 803 C CA . LEU A 1 99 ? -9.028 -2.530 2.960 1.00 98.19 99 LEU A CA 1
ATOM 804 C C . LEU A 1 99 ? -8.593 -2.766 1.511 1.00 98.19 99 LEU A C 1
ATOM 806 O O . LEU A 1 99 ? -7.581 -3.415 1.269 1.00 98.19 99 LEU A O 1
ATOM 810 N N . GLN A 1 100 ? -9.329 -2.196 0.559 1.00 97.50 100 GLN A N 1
ATOM 811 C CA . GLN A 1 100 ? -8.974 -2.181 -0.859 1.00 97.50 100 GLN A CA 1
ATOM 812 C C . GLN A 1 100 ? -8.660 -0.748 -1.290 1.00 97.50 100 GLN A C 1
ATOM 814 O O . GLN A 1 100 ? -9.524 0.125 -1.229 1.00 97.50 100 GLN A O 1
ATOM 819 N N . VAL A 1 101 ? -7.423 -0.511 -1.719 1.00 97.56 101 VAL A N 1
ATOM 820 C CA . VAL A 1 101 ? -6.920 0.790 -2.178 1.00 97.56 101 VAL A CA 1
ATOM 821 C C . VAL A 1 101 ? -6.854 0.783 -3.704 1.00 97.56 101 VAL A C 1
ATOM 823 O O . VAL A 1 101 ? -6.299 -0.149 -4.287 1.00 97.56 101 VAL A O 1
ATOM 826 N N . SER A 1 102 ? -7.431 1.809 -4.339 1.00 95.75 102 SER A N 1
ATOM 827 C CA . SER A 1 102 ? -7.674 1.880 -5.794 1.00 95.75 102 SER A CA 1
ATOM 828 C C . SER A 1 102 ? -8.542 0.738 -6.326 1.00 95.75 102 SER A C 1
ATOM 830 O O . SER A 1 102 ? -8.139 -0.009 -7.216 1.00 95.75 102 SER A O 1
ATOM 832 N N . LYS A 1 103 ? -9.763 0.588 -5.796 1.00 94.25 103 LYS A N 1
ATOM 833 C CA . LYS A 1 103 ? -10.679 -0.505 -6.171 1.00 94.25 103 LYS A CA 1
ATOM 834 C C . LYS A 1 103 ? -10.885 -0.644 -7.689 1.00 94.25 103 LYS A C 1
ATOM 836 O O . LYS A 1 103 ? -10.898 -1.764 -8.183 1.00 94.25 103 LYS A O 1
ATOM 841 N N . SER A 1 104 ? -10.971 0.462 -8.433 1.00 94.75 104 SE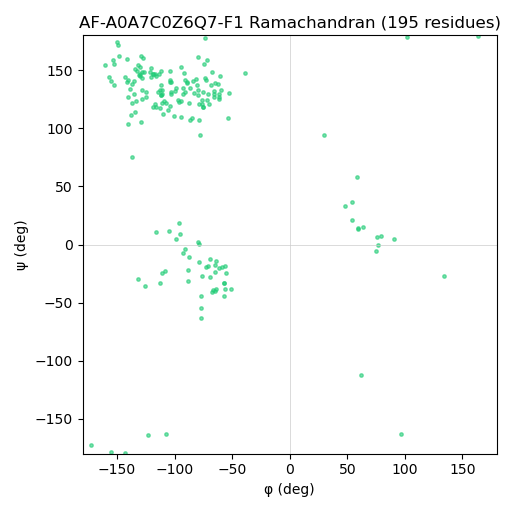R A N 1
ATOM 842 C CA . SER A 1 104 ? -11.052 0.444 -9.905 1.00 94.75 104 SER A CA 1
ATOM 843 C C . SER A 1 104 ? -9.872 -0.281 -10.556 1.00 94.75 104 SER A C 1
ATOM 845 O O . SER A 1 104 ? -10.072 -1.100 -11.450 1.00 94.75 104 SER A O 1
ATOM 847 N N . LEU A 1 105 ? -8.650 -0.027 -10.082 1.00 96.50 105 LEU A N 1
ATOM 848 C CA . LEU A 1 105 ? -7.448 -0.711 -10.548 1.00 96.50 105 LEU A CA 1
ATOM 849 C C . LEU A 1 105 ? -7.447 -2.189 -10.142 1.00 96.50 105 LEU A C 1
ATOM 851 O O . LEU A 1 105 ? -7.056 -3.043 -10.936 1.00 96.50 105 LEU A O 1
ATOM 855 N N . LEU A 1 106 ? -7.883 -2.506 -8.920 1.00 96.88 106 LEU A N 1
ATOM 856 C CA . LEU A 1 106 ? -7.951 -3.891 -8.442 1.00 96.88 106 LEU A CA 1
ATOM 857 C C . LEU A 1 106 ? -8.957 -4.728 -9.248 1.00 96.88 106 LEU A C 1
ATOM 859 O O . LEU A 1 106 ? -8.670 -5.885 -9.560 1.00 96.88 106 LEU A O 1
ATOM 863 N N . ASP A 1 107 ? -10.087 -4.129 -9.626 1.00 96.38 107 ASP A N 1
ATOM 864 C CA . ASP A 1 107 ? -11.163 -4.767 -10.391 1.00 96.38 107 ASP A CA 1
ATOM 865 C C . ASP A 1 107 ? -10.859 -4.861 -11.902 1.00 96.38 107 ASP A C 1
ATOM 867 O O . ASP A 1 107 ? -11.515 -5.625 -12.617 1.00 96.38 107 ASP A O 1
ATOM 871 N N . ALA A 1 108 ? -9.863 -4.120 -12.407 1.00 95.81 108 ALA A N 1
ATOM 872 C CA . ALA A 1 108 ? -9.510 -4.116 -13.824 1.00 95.81 108 ALA A CA 1
ATOM 873 C C . ALA A 1 108 ? -9.067 -5.512 -14.303 1.00 95.81 108 ALA A C 1
ATOM 875 O O . ALA A 1 108 ? -8.158 -6.138 -13.744 1.00 95.81 108 ALA A O 1
ATOM 876 N N . LYS A 1 109 ? -9.700 -6.001 -15.373 1.00 94.69 109 LYS A N 1
ATOM 877 C CA . LYS A 1 109 ? -9.305 -7.232 -16.069 1.00 94.69 109 LYS A CA 1
ATOM 878 C C . LYS A 1 109 ? -8.367 -6.874 -17.214 1.00 94.69 109 LYS A C 1
ATOM 880 O O . LYS A 1 109 ? -8.701 -6.013 -18.021 1.00 94.69 109 LYS A O 1
ATOM 885 N N . CYS A 1 110 ? -7.231 -7.555 -17.274 1.00 95.75 110 C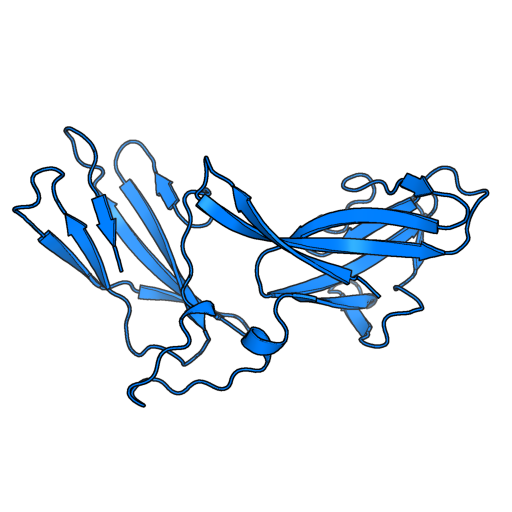YS A N 1
ATOM 886 C CA . CYS A 1 110 ? -6.151 -7.258 -18.206 1.00 95.75 110 CYS A CA 1
ATOM 887 C C . CYS A 1 110 ? -5.713 -8.524 -18.936 1.00 95.75 110 CYS A C 1
ATOM 889 O O . CYS A 1 110 ? -5.740 -9.610 -18.345 1.00 95.75 110 CYS A O 1
ATOM 891 N N . PHE A 1 111 ? -5.307 -8.369 -20.196 1.00 96.00 111 PHE A N 1
ATOM 892 C CA . PHE A 1 111 ? -4.893 -9.471 -21.054 1.00 96.00 111 PHE A CA 1
ATOM 893 C C . PHE A 1 111 ? -3.645 -9.092 -21.850 1.00 96.00 111 PHE A C 1
ATOM 895 O O . PHE A 1 111 ? -3.686 -8.267 -22.754 1.00 96.00 111 PHE A O 1
ATOM 902 N N . GLY A 1 112 ? -2.524 -9.734 -21.543 1.00 95.44 112 GLY A N 1
ATOM 903 C CA . GLY A 1 112 ? -1.259 -9.443 -22.196 1.00 95.44 112 GLY A CA 1
ATOM 904 C C . GLY A 1 112 ? -1.343 -9.710 -23.697 1.00 95.44 112 GLY A C 1
ATOM 905 O O . GLY A 1 112 ? -1.744 -10.791 -24.123 1.00 95.44 112 GLY A O 1
ATOM 906 N N . GLY A 1 113 ? -0.914 -8.730 -24.493 1.00 95.38 113 GLY A N 1
ATOM 907 C CA . GLY A 1 113 ? -0.897 -8.832 -25.955 1.00 95.38 113 GLY A CA 1
ATOM 908 C C . GLY A 1 113 ? -2.178 -8.351 -26.637 1.00 95.38 113 GLY A C 1
ATOM 909 O O . GLY A 1 113 ? -2.261 -8.430 -27.857 1.00 95.38 113 GLY A O 1
ATOM 910 N N . ASP A 1 114 ? -3.138 -7.802 -25.889 1.00 95.94 114 ASP A N 1
ATOM 911 C CA . ASP A 1 114 ? -4.368 -7.208 -26.432 1.00 95.94 114 ASP A CA 1
ATOM 912 C C . ASP A 1 114 ? -4.181 -5.782 -27.003 1.00 95.94 114 ASP A C 1
ATOM 914 O O . ASP A 1 114 ? -5.133 -5.164 -27.484 1.00 95.94 114 ASP A O 1
ATOM 918 N N . GLY A 1 115 ? -2.955 -5.251 -26.951 1.00 95.38 115 GLY A N 1
ATOM 919 C CA . GLY A 1 115 ? -2.614 -3.904 -27.409 1.00 95.38 115 GLY A CA 1
ATOM 920 C C . GLY A 1 115 ? -2.983 -2.785 -26.429 1.00 95.38 115 GLY A C 1
ATOM 921 O O . GLY A 1 115 ? -2.856 -1.613 -26.787 1.00 95.38 115 GLY A O 1
ATOM 922 N N . LYS A 1 116 ? -3.422 -3.108 -25.208 1.00 96.25 116 LYS A N 1
ATOM 923 C CA . LYS A 1 116 ? -3.791 -2.154 -24.157 1.00 96.25 116 LYS A CA 1
ATOM 924 C C . LYS A 1 116 ? -2.940 -2.389 -22.913 1.00 96.25 116 LYS A C 1
ATOM 926 O O . LYS A 1 116 ? -2.506 -3.496 -22.632 1.00 96.25 116 LYS A O 1
ATOM 931 N N . ILE A 1 117 ? -2.670 -1.309 -22.185 1.00 96.81 117 ILE A N 1
ATOM 932 C CA . ILE A 1 117 ? -1.955 -1.358 -20.908 1.00 96.81 117 ILE A CA 1
ATOM 933 C C . ILE A 1 117 ? -2.692 -0.455 -19.926 1.00 96.81 117 ILE A C 1
ATOM 935 O O . ILE A 1 117 ? -2.966 0.713 -20.222 1.00 96.81 117 ILE A O 1
ATOM 939 N N . VAL A 1 118 ? -2.992 -0.975 -18.741 1.00 97.00 118 VAL A N 1
ATOM 940 C CA . VAL A 1 118 ? -3.555 -0.202 -17.636 1.00 97.00 118 VAL A CA 1
ATOM 941 C C . VAL A 1 118 ? -2.434 0.597 -16.982 1.00 97.00 118 VAL A C 1
ATOM 943 O O . VAL A 1 118 ? -1.728 0.125 -16.091 1.00 97.00 118 VAL A O 1
ATOM 946 N N . LEU A 1 119 ? -2.286 1.851 -17.418 1.00 94.69 119 LEU A N 1
ATOM 947 C CA . LEU A 1 119 ? -1.199 2.736 -16.986 1.00 94.69 119 LEU A CA 1
ATOM 948 C C . LEU A 1 119 ? -1.139 2.942 -15.464 1.00 94.69 119 LEU A C 1
ATOM 950 O O . LEU A 1 119 ? -0.049 3.043 -14.915 1.00 94.69 119 LEU A O 1
ATOM 954 N N . GLU A 1 120 ? -2.279 2.949 -14.768 1.00 93.00 120 GLU A N 1
ATOM 955 C CA . GLU A 1 120 ? -2.330 3.055 -13.297 1.00 93.00 120 GLU A CA 1
ATOM 956 C C . GLU A 1 120 ? -1.700 1.829 -12.592 1.00 93.00 120 GLU A C 1
ATOM 958 O O . GLU A 1 120 ? -1.230 1.910 -11.454 1.00 93.00 120 GLU A O 1
ATOM 963 N N . GLY A 1 121 ? -1.649 0.682 -13.276 1.00 95.00 121 GLY A N 1
ATOM 964 C CA . GLY A 1 121 ? -1.007 -0.539 -12.796 1.00 95.00 121 GLY A CA 1
ATOM 965 C C . GLY A 1 121 ? 0.516 -0.509 -12.882 1.00 95.00 121 GLY A C 1
ATOM 966 O O . GLY A 1 121 ? 1.174 -1.175 -12.074 1.00 95.00 121 GLY A O 1
ATOM 967 N N . LEU A 1 122 ? 1.062 0.271 -13.820 1.00 97.06 122 LEU A N 1
ATOM 968 C CA . LEU A 1 122 ? 2.498 0.456 -14.000 1.00 97.06 122 LEU A CA 1
ATOM 969 C C . LEU A 1 122 ? 3.055 1.303 -12.859 1.00 97.06 122 LEU A C 1
ATOM 971 O O . LEU A 1 122 ? 2.581 2.412 -12.607 1.00 97.06 122 LEU A O 1
ATOM 975 N N . TYR A 1 123 ? 4.056 0.794 -12.146 1.00 97.50 123 TYR A N 1
ATOM 976 C CA . TYR A 1 123 ? 4.567 1.498 -10.979 1.00 97.50 123 TYR A CA 1
ATOM 977 C C . TYR A 1 123 ? 6.030 1.198 -10.663 1.00 97.50 123 TYR A C 1
ATOM 979 O O . TYR A 1 123 ? 6.474 0.050 -10.673 1.00 97.50 123 TYR A O 1
ATOM 987 N N . HIS A 1 124 ? 6.748 2.266 -10.329 1.00 97.00 124 HIS A N 1
ATOM 988 C CA . HIS A 1 124 ? 8.105 2.278 -9.806 1.00 97.00 124 HIS A CA 1
ATOM 989 C C . HIS A 1 124 ? 8.311 3.591 -9.033 1.00 97.00 124 HIS A C 1
ATOM 991 O O . HIS A 1 124 ? 7.790 4.632 -9.442 1.00 97.00 124 HIS A O 1
ATOM 997 N N . ASP A 1 125 ? 9.076 3.552 -7.944 1.00 95.69 125 ASP A N 1
ATOM 998 C CA . ASP A 1 125 ? 9.525 4.728 -7.196 1.00 95.69 125 ASP A CA 1
ATOM 999 C C . ASP A 1 125 ? 10.962 4.530 -6.676 1.00 95.69 125 ASP A C 1
ATOM 1001 O O . ASP A 1 125 ? 11.601 3.519 -6.960 1.00 95.69 125 ASP A O 1
ATOM 1005 N N . GLN A 1 126 ? 11.496 5.519 -5.960 1.00 94.62 126 GLN A N 1
ATOM 1006 C CA . GLN A 1 126 ? 12.867 5.515 -5.438 1.00 94.62 126 GLN A CA 1
ATOM 1007 C C . GLN A 1 126 ? 12.944 5.031 -3.984 1.00 94.62 126 GLN A C 1
ATOM 1009 O O . GLN A 1 126 ? 13.920 5.307 -3.292 1.00 94.62 126 GLN A O 1
ATOM 1014 N N . THR A 1 127 ? 11.918 4.333 -3.489 1.00 95.00 127 THR A N 1
ATOM 1015 C CA . THR A 1 127 ? 12.012 3.661 -2.189 1.00 95.00 127 THR A CA 1
ATOM 1016 C C . THR A 1 127 ? 12.874 2.398 -2.308 1.00 95.00 127 THR A C 1
ATOM 1018 O O . THR A 1 127 ? 12.883 1.784 -3.378 1.00 95.00 127 THR A O 1
ATOM 1021 N N . PRO A 1 128 ? 13.500 1.912 -1.217 1.00 93.94 128 PRO A N 1
ATOM 1022 C CA . PRO A 1 128 ? 14.263 0.654 -1.224 1.00 93.94 128 PRO A CA 1
ATOM 1023 C C . PRO A 1 128 ? 13.464 -0.573 -1.692 1.00 93.94 128 PRO A C 1
ATOM 1025 O O . PRO A 1 128 ? 14.024 -1.593 -2.081 1.00 93.94 128 PRO A O 1
ATOM 1028 N N . VAL A 1 129 ? 12.128 -0.491 -1.678 1.00 93.19 129 VAL A N 1
ATOM 1029 C CA . VAL A 1 129 ? 11.263 -1.547 -2.214 1.00 93.19 129 VAL A CA 1
ATOM 1030 C C . VAL A 1 129 ? 11.415 -1.667 -3.730 1.00 93.19 129 VAL A C 1
ATOM 1032 O O . VAL A 1 129 ? 11.400 -2.786 -4.241 1.00 93.19 129 VAL A O 1
ATOM 1035 N N . PHE A 1 130 ? 11.553 -0.547 -4.444 1.00 96.31 130 PHE A N 1
ATOM 1036 C CA . PHE A 1 130 ? 11.587 -0.487 -5.908 1.00 96.31 130 PHE A CA 1
ATOM 1037 C C . PHE A 1 130 ? 12.964 -0.163 -6.492 1.00 96.31 130 PHE A C 1
ATOM 1039 O O . PHE A 1 130 ? 13.224 -0.508 -7.648 1.00 96.31 130 PHE A O 1
ATOM 1046 N N . LEU A 1 131 ? 13.833 0.473 -5.713 1.00 95.56 131 LEU A N 1
ATOM 1047 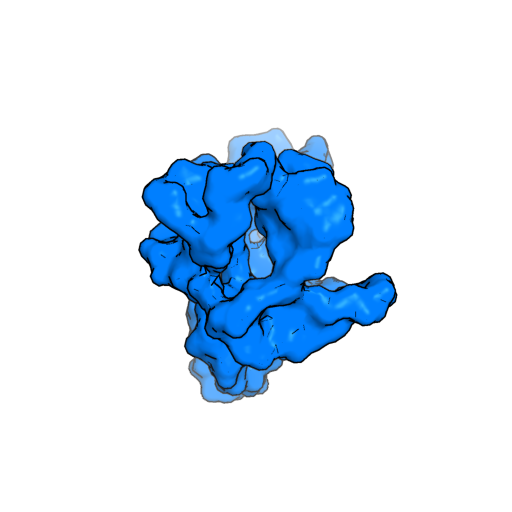C CA . LEU A 1 131 ? 15.191 0.824 -6.087 1.00 95.56 131 LEU A CA 1
ATOM 1048 C C . LEU A 1 131 ? 16.111 0.597 -4.888 1.00 95.56 131 LEU A C 1
ATOM 1050 O O . LEU A 1 131 ? 16.145 1.406 -3.965 1.00 95.56 131 LEU A O 1
ATOM 1054 N N . ASP A 1 132 ? 16.867 -0.492 -4.936 1.00 94.06 132 ASP A N 1
ATOM 1055 C CA . ASP A 1 132 ? 17.900 -0.809 -3.953 1.00 94.06 132 ASP A CA 1
ATOM 1056 C C . ASP A 1 132 ? 19.272 -0.705 -4.623 1.00 94.06 132 ASP A C 1
ATOM 1058 O O . ASP A 1 132 ? 19.465 -1.220 -5.727 1.00 94.06 132 ASP A O 1
ATOM 1062 N N . VAL A 1 133 ? 20.197 0.037 -4.018 1.00 91.75 133 VAL A N 1
ATOM 1063 C CA . VAL A 1 133 ? 21.486 0.393 -4.626 1.00 91.75 133 VAL A CA 1
ATOM 1064 C C . VAL A 1 133 ? 22.590 0.242 -3.591 1.00 91.75 133 VAL A C 1
ATOM 1066 O O . VAL A 1 133 ? 22.570 0.921 -2.565 1.00 91.75 133 VAL A O 1
ATOM 1069 N N . ASP A 1 134 ? 23.576 -0.595 -3.902 1.00 89.62 134 ASP A N 1
ATOM 1070 C CA . ASP A 1 134 ? 24.821 -0.723 -3.145 1.00 89.62 134 ASP A CA 1
ATOM 1071 C C . ASP A 1 134 ? 26.012 -0.098 -3.911 1.00 89.62 134 ASP A C 1
ATOM 1073 O O . ASP A 1 134 ? 25.836 0.727 -4.813 1.00 89.62 134 ASP A O 1
ATOM 1077 N N . ASP A 1 135 ? 27.250 -0.426 -3.531 1.00 86.44 135 ASP A N 1
ATOM 1078 C CA . ASP A 1 135 ? 28.463 0.116 -4.154 1.00 86.44 135 ASP A CA 1
ATOM 1079 C C . ASP A 1 135 ? 28.722 -0.411 -5.581 1.00 86.44 135 ASP A C 1
ATOM 1081 O O . ASP A 1 135 ? 29.485 0.192 -6.344 1.00 86.44 135 ASP A O 1
ATOM 1085 N N . LYS A 1 136 ? 28.093 -1.525 -5.963 1.00 90.62 136 LYS A N 1
ATOM 1086 C CA . LYS A 1 136 ? 28.352 -2.272 -7.201 1.00 90.62 136 LYS A CA 1
ATOM 1087 C C . LYS A 1 136 ? 27.111 -2.491 -8.045 1.00 90.62 136 LYS A C 1
ATOM 1089 O O . LYS A 1 136 ? 27.235 -2.504 -9.271 1.00 90.62 136 LYS A O 1
ATOM 1094 N N . LEU A 1 137 ? 25.955 -2.693 -7.433 1.00 93.31 137 LEU A N 1
ATOM 1095 C CA . LEU A 1 137 ? 24.725 -3.153 -8.053 1.00 93.31 137 LEU A CA 1
ATOM 1096 C C . LEU A 1 137 ? 23.552 -2.230 -7.720 1.00 93.31 137 LEU A C 1
ATOM 1098 O O . LEU A 1 137 ? 23.422 -1.696 -6.624 1.00 93.31 137 LEU A O 1
ATOM 1102 N N . ALA A 1 138 ? 22.680 -2.060 -8.708 1.00 93.31 138 ALA A N 1
ATOM 1103 C CA . ALA A 1 138 ? 21.360 -1.482 -8.531 1.00 93.31 138 ALA A CA 1
ATOM 1104 C C . ALA A 1 138 ? 20.312 -2.534 -8.900 1.00 93.31 138 ALA A C 1
ATOM 1106 O O . ALA A 1 138 ? 20.283 -3.022 -10.036 1.00 93.31 138 ALA A O 1
ATOM 1107 N N . HIS A 1 139 ? 19.454 -2.867 -7.942 1.00 95.31 139 HIS A N 1
ATOM 1108 C CA . HIS A 1 139 ? 18.291 -3.728 -8.094 1.00 95.31 139 HIS A CA 1
ATOM 1109 C C . HIS A 1 139 ? 17.066 -2.853 -8.354 1.00 95.31 139 HIS A C 1
ATOM 1111 O O . HIS A 1 139 ? 16.594 -2.124 -7.481 1.00 95.31 139 HIS A O 1
ATOM 1117 N N . ILE A 1 140 ? 16.553 -2.918 -9.580 1.00 97.00 140 ILE A N 1
ATOM 1118 C CA . ILE A 1 140 ? 15.448 -2.080 -10.037 1.00 97.00 140 ILE A CA 1
ATOM 1119 C C . ILE A 1 140 ? 14.229 -2.964 -10.225 1.00 97.00 140 ILE A C 1
ATOM 1121 O O . ILE A 1 140 ? 14.254 -3.906 -11.020 1.00 97.00 140 ILE A O 1
ATOM 1125 N N . LYS A 1 141 ? 13.149 -2.638 -9.519 1.00 97.88 141 LYS A N 1
ATOM 1126 C CA . LYS A 1 141 ? 11.884 -3.363 -9.599 1.00 97.88 141 LYS A CA 1
ATOM 1127 C C . LYS A 1 141 ? 10.808 -2.515 -10.251 1.00 97.88 141 LYS A C 1
ATOM 1129 O O . LYS A 1 141 ? 10.788 -1.293 -10.134 1.00 97.88 141 LYS A O 1
ATOM 1134 N N . PHE A 1 142 ? 9.892 -3.185 -10.925 1.00 98.31 142 PHE A N 1
ATOM 1135 C CA . PHE A 1 142 ? 8.779 -2.584 -11.637 1.00 98.31 142 PHE A CA 1
ATOM 1136 C C . PHE A 1 142 ? 7.529 -3.418 -11.400 1.00 98.31 142 PHE A C 1
ATOM 1138 O O . PHE A 1 142 ? 7.565 -4.645 -11.486 1.00 98.31 142 PHE A O 1
ATOM 1145 N N . ARG A 1 143 ? 6.416 -2.762 -11.095 1.00 98.25 143 ARG A N 1
ATOM 1146 C CA . ARG A 1 143 ? 5.114 -3.403 -10.926 1.00 98.25 143 ARG A CA 1
ATOM 1147 C C . ARG A 1 143 ? 4.261 -3.134 -12.156 1.00 98.25 143 ARG A C 1
ATOM 1149 O O . ARG A 1 143 ? 4.241 -2.013 -12.652 1.00 98.25 143 ARG A O 1
ATOM 1156 N N . ALA A 1 144 ? 3.499 -4.136 -12.573 1.00 98.31 144 ALA A N 1
ATOM 1157 C CA . ALA A 1 144 ? 2.400 -3.983 -13.515 1.00 98.31 144 ALA A CA 1
ATOM 1158 C C . ALA A 1 144 ? 1.126 -4.636 -12.969 1.00 98.31 144 ALA A C 1
ATOM 1160 O O . ALA A 1 144 ? 1.165 -5.474 -12.057 1.00 98.31 144 ALA A O 1
ATOM 1161 N N . LYS A 1 145 ? -0.021 -4.269 -13.544 1.00 98.25 145 LYS A N 1
ATOM 1162 C CA . LYS A 1 145 ? -1.274 -4.982 -13.296 1.00 98.25 145 LYS A CA 1
ATOM 1163 C C . LYS A 1 145 ? -1.124 -6.430 -13.782 1.00 98.25 145 LYS A C 1
ATOM 1165 O O . LYS A 1 145 ? -0.513 -6.692 -14.814 1.00 98.25 145 LYS A O 1
ATOM 1170 N N . ARG A 1 146 ? -1.633 -7.389 -13.005 1.00 97.94 146 ARG A N 1
ATOM 1171 C CA . ARG A 1 146 ? -1.473 -8.815 -13.312 1.00 97.94 146 ARG A CA 1
ATOM 1172 C C . ARG A 1 146 ? -2.079 -9.148 -14.669 1.00 97.94 146 ARG A C 1
ATOM 1174 O O . ARG A 1 146 ? -3.229 -8.784 -14.919 1.00 97.94 146 ARG A O 1
ATOM 1181 N N . ASN A 1 147 ? -1.313 -9.889 -15.472 1.00 97.31 147 ASN A N 1
ATOM 1182 C CA . ASN A 1 147 ? -1.642 -10.301 -16.834 1.00 97.31 147 ASN A CA 1
ATOM 1183 C C . ASN A 1 147 ? -1.779 -9.136 -17.827 1.00 97.31 147 ASN A C 1
ATOM 1185 O O . ASN A 1 147 ? -2.350 -9.345 -18.885 1.00 97.31 147 ASN A O 1
ATOM 1189 N N . ASP A 1 148 ? -1.311 -7.927 -17.511 1.00 98.19 148 ASP A N 1
ATOM 1190 C CA . ASP A 1 148 ? -1.489 -6.747 -18.374 1.00 98.19 148 ASP A CA 1
ATOM 1191 C C . ASP A 1 148 ? -0.373 -6.587 -19.410 1.00 98.19 148 ASP A C 1
ATOM 1193 O O . ASP A 1 148 ? -0.605 -6.144 -20.528 1.00 98.19 148 ASP A O 1
ATOM 1197 N N . ILE A 1 149 ? 0.847 -7.007 -19.076 1.00 97.88 149 ILE A N 1
ATOM 1198 C CA . ILE A 1 149 ? 2.008 -6.865 -19.958 1.00 97.88 149 ILE A CA 1
ATOM 1199 C C . ILE A 1 149 ? 2.593 -8.227 -20.326 1.00 97.88 149 ILE A C 1
ATOM 1201 O O . ILE A 1 149 ? 2.606 -9.154 -19.522 1.00 97.88 149 ILE A O 1
ATOM 1205 N N . THR A 1 150 ? 3.125 -8.349 -21.544 1.00 97.06 150 THR A N 1
ATOM 1206 C CA . THR A 1 150 ? 3.842 -9.563 -21.984 1.00 97.06 150 THR A CA 1
ATOM 1207 C C . THR A 1 150 ? 5.334 -9.517 -21.649 1.00 97.06 150 THR A C 1
ATOM 1209 O O . THR A 1 150 ? 5.993 -10.556 -21.590 1.00 97.06 150 THR A O 1
ATOM 1212 N N . ARG A 1 151 ? 5.890 -8.315 -21.441 1.00 96.62 151 ARG A N 1
ATOM 1213 C CA . ARG A 1 151 ? 7.285 -8.076 -21.043 1.00 96.62 151 ARG A CA 1
ATOM 1214 C C . ARG A 1 151 ? 7.467 -6.687 -20.437 1.00 96.62 151 ARG A C 1
ATOM 1216 O O . ARG A 1 151 ? 6.763 -5.759 -20.819 1.00 96.62 151 ARG A O 1
ATOM 1223 N N . ALA A 1 152 ? 8.490 -6.550 -19.599 1.00 98.00 152 ALA A N 1
ATOM 1224 C CA . ALA A 1 152 ? 9.049 -5.275 -19.155 1.00 98.00 152 ALA A CA 1
ATOM 1225 C C . ALA A 1 152 ? 10.531 -5.196 -19.564 1.00 98.00 152 ALA A C 1
ATOM 1227 O O . ALA A 1 152 ? 11.234 -6.212 -19.595 1.00 98.00 152 ALA A O 1
ATOM 1228 N N . THR A 1 153 ? 11.010 -4.010 -19.938 1.00 97.62 153 THR A N 1
ATOM 1229 C CA . THR A 1 153 ? 12.404 -3.776 -20.346 1.00 97.62 153 THR A CA 1
ATOM 1230 C C . THR A 1 153 ? 12.919 -2.535 -19.646 1.00 97.62 153 THR A C 1
ATOM 1232 O O . THR A 1 153 ? 12.355 -1.468 -19.803 1.00 97.62 153 THR A O 1
ATOM 1235 N N . LEU A 1 154 ? 14.017 -2.656 -18.915 1.00 96.50 154 LEU A N 1
ATOM 1236 C CA . LEU A 1 154 ? 14.719 -1.515 -18.359 1.00 96.50 154 LEU A CA 1
ATOM 1237 C C . LEU A 1 154 ? 15.580 -0.877 -19.452 1.00 96.50 154 LEU A C 1
ATOM 1239 O O . LEU A 1 154 ? 16.370 -1.556 -20.111 1.00 96.50 154 LEU A O 1
ATOM 1243 N N . ILE A 1 155 ? 15.461 0.430 -19.636 1.00 94.00 155 ILE A N 1
ATOM 1244 C CA . ILE A 1 155 ? 16.257 1.199 -20.589 1.00 94.00 155 ILE A CA 1
ATOM 1245 C C . ILE A 1 155 ? 17.112 2.187 -19.808 1.00 94.00 155 ILE A C 1
ATOM 1247 O O . ILE A 1 155 ? 16.594 3.060 -19.124 1.00 94.00 155 ILE A O 1
ATOM 1251 N N . ILE A 1 156 ? 18.429 2.052 -19.921 1.00 90.56 156 ILE A N 1
ATOM 1252 C CA . ILE A 1 156 ? 19.427 2.827 -19.182 1.00 90.56 156 ILE A CA 1
ATOM 1253 C C . ILE A 1 156 ? 20.070 3.802 -20.156 1.00 90.56 156 ILE A C 1
ATOM 1255 O O . ILE A 1 156 ? 20.652 3.376 -21.153 1.00 90.56 156 ILE A O 1
ATOM 1259 N N . ALA A 1 157 ? 19.984 5.094 -19.868 1.00 85.31 157 ALA A N 1
ATOM 1260 C CA . ALA A 1 157 ? 20.586 6.155 -20.657 1.00 85.31 157 ALA A CA 1
ATOM 1261 C C . ALA A 1 157 ? 21.729 6.833 -19.889 1.00 85.31 157 ALA A C 1
ATOM 1263 O O . ALA A 1 157 ? 21.604 7.160 -18.703 1.00 85.31 157 ALA A O 1
ATOM 1264 N N . ASP A 1 158 ? 22.833 7.097 -20.591 1.00 76.00 158 ASP A N 1
ATOM 1265 C CA . ASP A 1 158 ? 23.823 8.074 -20.127 1.00 76.00 158 ASP A CA 1
ATOM 1266 C C . ASP A 1 158 ? 23.150 9.458 -20.008 1.00 76.00 158 ASP A C 1
ATOM 1268 O O . ASP A 1 158 ? 22.298 9.813 -20.824 1.00 76.00 158 ASP A O 1
ATOM 1272 N N . ARG A 1 159 ? 23.549 10.275 -19.025 1.00 68.94 159 ARG A N 1
ATOM 1273 C CA . ARG A 1 159 ? 23.058 11.654 -18.834 1.00 68.94 159 ARG A CA 1
ATOM 1274 C C . ARG A 1 159 ? 23.233 12.534 -20.069 1.00 68.94 159 ARG A C 1
ATOM 1276 O O . ARG A 1 159 ? 22.508 13.509 -20.217 1.00 68.94 159 ARG A O 1
ATOM 1283 N N . LYS A 1 160 ? 24.191 12.212 -20.943 1.00 70.31 160 LYS A N 1
ATOM 1284 C CA . LYS A 1 160 ? 24.388 12.901 -22.229 1.00 70.31 160 LYS A CA 1
ATOM 1285 C C . LYS A 1 160 ? 23.416 12.446 -23.331 1.00 70.31 160 LYS A C 1
ATOM 1287 O O . LYS A 1 160 ? 23.540 12.896 -24.462 1.00 70.31 160 LYS A O 1
ATOM 1292 N N . GLY A 1 161 ? 22.482 11.540 -23.032 1.00 62.03 161 GLY A N 1
ATOM 1293 C CA . GLY A 1 161 ? 21.412 11.092 -23.930 1.00 62.03 161 GLY A CA 1
ATOM 1294 C C . GLY A 1 161 ? 21.834 10.140 -25.057 1.00 62.03 161 GLY A C 1
ATOM 1295 O O . GLY A 1 161 ? 20.964 9.644 -25.768 1.00 62.03 161 GLY A O 1
ATOM 1296 N N . GLY A 1 162 ? 23.135 9.869 -25.220 1.00 66.06 162 GLY A N 1
ATOM 1297 C CA . GLY A 1 162 ? 23.684 9.140 -26.369 1.00 66.06 162 GLY A CA 1
ATOM 1298 C C . GLY A 1 162 ? 23.474 7.623 -26.329 1.00 66.06 162 GLY A C 1
ATOM 1299 O O . GLY A 1 162 ? 22.797 7.066 -27.189 1.00 66.06 162 GLY A O 1
ATOM 1300 N N . THR A 1 163 ? 24.043 6.933 -25.337 1.00 69.69 163 THR A N 1
ATOM 1301 C CA . THR A 1 163 ? 24.012 5.461 -25.297 1.00 69.69 163 THR A CA 1
ATOM 1302 C C . THR A 1 163 ? 22.850 4.960 -24.452 1.00 69.69 163 THR A C 1
ATOM 1304 O O . THR A 1 163 ? 22.758 5.286 -23.267 1.00 69.69 163 THR A O 1
ATOM 1307 N N . LYS A 1 164 ? 21.985 4.135 -25.058 1.00 82.50 164 LYS A N 1
ATOM 1308 C CA . LYS A 1 164 ? 20.883 3.442 -24.383 1.00 82.50 164 LYS A CA 1
ATOM 1309 C C . LYS A 1 164 ? 21.168 1.943 -24.311 1.00 82.50 164 LYS A C 1
ATOM 1311 O O . LYS A 1 164 ? 21.159 1.271 -25.340 1.00 82.50 164 LYS A O 1
ATOM 1316 N N . LYS A 1 165 ? 21.391 1.411 -23.110 1.00 88.75 165 LYS A N 1
ATOM 1317 C CA . LYS A 1 165 ? 21.430 -0.039 -22.863 1.00 88.75 165 LYS A CA 1
ATOM 1318 C C . LYS A 1 165 ? 20.017 -0.518 -22.538 1.00 88.75 165 LYS A C 1
ATOM 1320 O O . LYS A 1 165 ? 19.300 0.169 -21.817 1.00 88.75 165 LYS A O 1
ATOM 1325 N N . LYS A 1 166 ? 19.613 -1.671 -23.067 1.00 93.75 166 LYS A N 1
ATOM 1326 C CA . LYS A 1 166 ? 18.331 -2.305 -22.739 1.00 93.75 166 LYS A CA 1
ATOM 1327 C C . LYS A 1 166 ? 18.586 -3.597 -21.983 1.00 93.75 166 LYS A C 1
ATOM 1329 O O . LYS A 1 166 ? 19.399 -4.399 -22.427 1.00 93.75 166 LYS A O 1
ATOM 1334 N N . GLU A 1 167 ? 17.866 -3.793 -20.892 1.00 95.50 167 GLU A N 1
ATOM 1335 C CA . GLU A 1 167 ? 17.905 -4.999 -20.075 1.00 95.50 167 GLU A CA 1
ATOM 1336 C C . GLU A 1 167 ? 16.494 -5.560 -19.942 1.00 95.50 167 GLU A C 1
ATOM 1338 O O . GLU A 1 167 ? 15.557 -4.853 -19.570 1.00 95.50 167 GLU A O 1
ATOM 1343 N N . LYS A 1 168 ? 16.313 -6.841 -20.266 1.00 97.44 168 LYS A N 1
ATOM 1344 C CA . LYS A 1 168 ? 15.019 -7.499 -20.072 1.00 97.44 168 LYS A CA 1
ATOM 1345 C C . LYS A 1 168 ? 14.788 -7.680 -18.573 1.00 97.44 168 LYS A C 1
ATOM 1347 O O . LYS A 1 168 ? 15.631 -8.259 -17.896 1.00 97.44 168 LYS A O 1
ATOM 1352 N N . MET A 1 169 ? 13.627 -7.257 -18.079 1.00 98.38 169 MET A N 1
ATOM 1353 C CA . MET A 1 169 ? 13.257 -7.512 -16.690 1.00 98.38 169 MET A CA 1
ATOM 1354 C C . MET A 1 169 ? 12.628 -8.900 -16.548 1.00 98.38 169 MET A C 1
ATOM 1356 O O . MET A 1 169 ? 11.848 -9.336 -17.403 1.00 98.38 169 MET A O 1
ATOM 1360 N N . GLN A 1 170 ? 12.957 -9.596 -15.465 1.00 98.31 170 GLN A N 1
ATOM 1361 C CA . GLN A 1 170 ? 12.419 -10.914 -15.141 1.00 98.31 170 GLN A CA 1
ATOM 1362 C C . GLN A 1 170 ? 11.284 -10.781 -14.132 1.00 98.31 170 GLN A C 1
ATOM 1364 O O . GLN A 1 170 ? 11.417 -10.058 -13.151 1.00 98.31 170 GLN A O 1
ATOM 1369 N N . LYS A 1 171 ? 10.162 -11.476 -14.352 1.00 98.06 171 LYS A N 1
ATOM 1370 C CA . LYS A 1 171 ? 9.107 -11.568 -13.335 1.00 98.06 171 LYS A CA 1
ATOM 1371 C C . LYS A 1 171 ? 9.618 -12.425 -12.178 1.00 98.06 171 LYS A C 1
ATOM 1373 O O . LYS A 1 171 ? 9.915 -13.595 -12.401 1.00 98.06 171 LYS A O 1
ATOM 1378 N N . PHE A 1 172 ? 9.665 -11.872 -10.970 1.00 97.31 172 PHE A N 1
ATOM 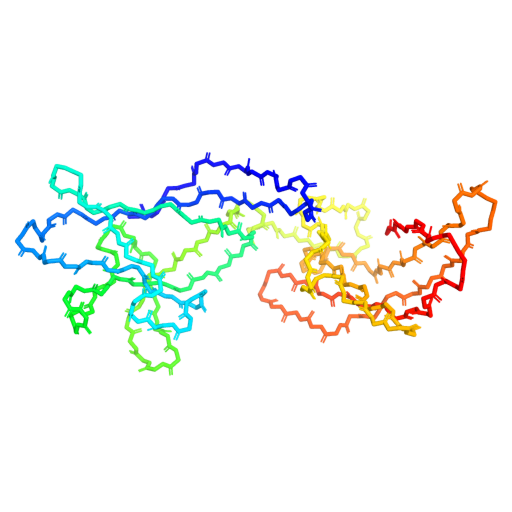1379 C CA . PHE A 1 172 ? 10.143 -12.589 -9.781 1.00 97.31 172 PHE A CA 1
ATOM 1380 C C . PHE A 1 172 ? 9.019 -12.892 -8.781 1.00 97.31 172 PHE A C 1
ATOM 1382 O O . PHE A 1 172 ? 9.121 -13.840 -8.006 1.00 97.31 172 PHE A O 1
ATOM 1389 N N . TRP A 1 173 ? 7.925 -12.120 -8.793 1.00 97.88 173 TRP A N 1
ATOM 1390 C CA . TRP A 1 173 ? 6.812 -12.315 -7.863 1.00 97.88 173 TRP A CA 1
ATOM 1391 C C . TRP A 1 173 ? 5.474 -11.821 -8.423 1.00 97.88 173 TRP A C 1
ATOM 1393 O O . TRP A 1 173 ? 5.420 -10.991 -9.332 1.00 97.88 173 TRP A O 1
ATOM 1403 N N . GLN A 1 174 ? 4.372 -12.327 -7.870 1.00 97.56 174 GLN A N 1
ATOM 1404 C CA . GLN A 1 174 ? 3.020 -11.863 -8.175 1.00 97.56 174 GLN A CA 1
ATOM 1405 C C . GLN A 1 174 ? 2.071 -12.107 -6.999 1.00 97.56 174 GLN A C 1
ATOM 1407 O O . GLN A 1 174 ? 2.252 -13.048 -6.227 1.00 97.56 174 GLN A O 1
ATOM 1412 N N . ASN A 1 175 ? 1.001 -11.318 -6.924 1.00 95.75 175 ASN A N 1
ATOM 1413 C CA . ASN A 1 175 ? -0.140 -11.579 -6.047 1.00 95.75 175 ASN A CA 1
ATOM 1414 C C . ASN A 1 175 ? -1.446 -11.652 -6.850 1.00 95.75 175 ASN A C 1
ATOM 1416 O O . ASN A 1 175 ? -1.447 -11.832 -8.068 1.00 95.75 175 ASN A O 1
ATOM 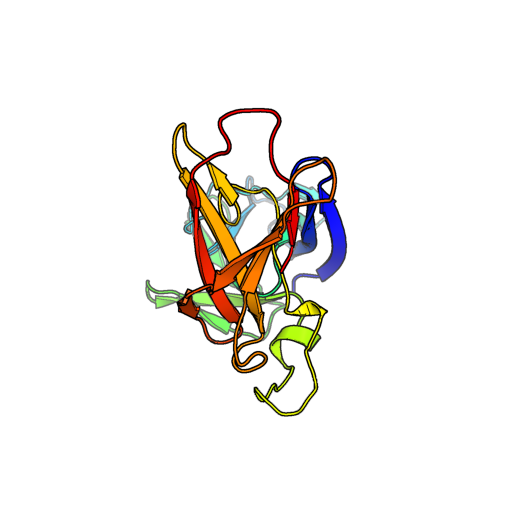1420 N N . LYS A 1 176 ? -2.592 -11.554 -6.171 1.00 96.19 176 LYS A N 1
ATOM 1421 C CA . LYS A 1 176 ? -3.919 -11.552 -6.804 1.00 96.19 176 LYS A CA 1
ATOM 1422 C C . LYS A 1 176 ? -4.088 -10.442 -7.853 1.00 96.19 176 LYS A C 1
ATOM 1424 O O . LYS A 1 176 ? -4.770 -10.666 -8.846 1.00 96.19 176 LYS A O 1
ATOM 1429 N N . PHE A 1 177 ? -3.450 -9.289 -7.664 1.00 98.00 177 PHE A N 1
ATOM 1430 C CA . PHE A 1 177 ? -3.703 -8.076 -8.443 1.00 98.00 177 PHE A CA 1
ATOM 1431 C C . PHE A 1 177 ? -2.539 -7.658 -9.337 1.00 98.00 177 PHE A C 1
ATOM 1433 O O . PHE A 1 177 ? -2.785 -7.134 -10.419 1.00 98.00 177 PHE A O 1
ATOM 1440 N N . PHE A 1 178 ? -1.295 -7.902 -8.928 1.00 98.38 178 PHE A N 1
ATOM 1441 C CA . PHE A 1 178 ? -0.102 -7.337 -9.558 1.00 98.38 178 PHE A CA 1
ATOM 1442 C C . PHE A 1 178 ? 0.974 -8.387 -9.833 1.00 98.38 178 PHE A C 1
ATOM 1444 O O . PHE A 1 178 ? 1.074 -9.400 -9.137 1.00 98.38 178 PHE A O 1
ATOM 1451 N N . GLU A 1 179 ? 1.805 -8.094 -10.828 1.00 98.50 179 GLU A N 1
ATOM 1452 C CA . GLU A 1 179 ? 3.047 -8.801 -11.142 1.00 98.50 179 GLU A CA 1
ATOM 1453 C C . GLU A 1 179 ? 4.232 -7.854 -10.961 1.00 98.50 179 GLU A C 1
ATOM 1455 O O . GLU A 1 179 ? 4.131 -6.654 -11.231 1.00 98.50 179 GLU A O 1
ATOM 1460 N N . TYR A 1 180 ? 5.352 -8.404 -10.502 1.00 98.31 180 TYR A N 1
ATOM 1461 C CA . TYR A 1 180 ? 6.553 -7.656 -10.168 1.00 98.31 180 TYR A CA 1
ATOM 1462 C C . TYR A 1 180 ? 7.738 -8.216 -10.939 1.00 98.31 180 TYR A C 1
ATOM 1464 O O . TYR A 1 180 ? 7.984 -9.425 -10.971 1.00 98.31 180 TYR A O 1
ATOM 1472 N N . TYR A 1 181 ? 8.459 -7.297 -11.558 1.00 98.62 181 TYR A N 1
ATOM 1473 C CA . TYR A 1 181 ? 9.571 -7.544 -12.451 1.00 98.62 181 TYR A CA 1
ATOM 1474 C C . TYR A 1 181 ? 10.825 -6.913 -11.864 1.00 98.62 181 TYR A C 1
ATOM 1476 O O . TYR A 1 181 ? 10.739 -5.857 -11.241 1.00 98.62 181 TYR A O 1
ATOM 1484 N N . GLU A 1 182 ? 11.982 -7.521 -12.087 1.00 98.19 182 GLU A N 1
ATOM 1485 C CA . GLU A 1 182 ? 13.268 -7.004 -11.634 1.00 98.19 182 GLU A CA 1
ATOM 1486 C C . GLU A 1 182 ? 14.337 -7.070 -12.724 1.00 98.19 182 GLU A C 1
ATOM 1488 O O . GLU A 1 182 ? 14.309 -7.928 -13.611 1.00 98.19 182 GLU A O 1
ATOM 1493 N N . ALA A 1 183 ? 15.281 -6.140 -12.653 1.00 97.56 183 ALA A N 1
ATOM 1494 C CA . ALA A 1 183 ? 16.552 -6.203 -13.355 1.00 97.56 183 ALA A CA 1
ATOM 1495 C C . ALA A 1 183 ? 17.655 -5.678 -12.435 1.00 97.56 183 ALA A C 1
ATOM 1497 O O . ALA A 1 183 ? 17.462 -4.697 -11.713 1.00 97.56 183 ALA A O 1
ATOM 1498 N N . THR A 1 184 ? 18.820 -6.315 -12.502 1.00 95.56 184 THR A N 1
ATOM 1499 C CA . THR A 1 184 ? 20.015 -5.894 -11.771 1.00 95.56 184 THR A CA 1
ATOM 1500 C C . THR A 1 184 ? 21.046 -5.365 -12.749 1.00 95.56 184 THR A C 1
ATOM 1502 O O . THR A 1 184 ? 21.327 -5.988 -13.774 1.00 95.56 184 THR A O 1
ATOM 1505 N N . ILE A 1 185 ? 21.617 -4.208 -12.432 1.00 92.69 185 ILE A N 1
ATOM 1506 C CA . ILE A 1 185 ? 22.619 -3.546 -13.265 1.00 92.69 185 ILE A CA 1
ATOM 1507 C C . ILE A 1 185 ? 23.830 -3.168 -12.422 1.00 92.69 185 ILE A C 1
ATOM 1509 O O . ILE A 1 185 ? 23.701 -2.914 -11.229 1.00 92.69 185 ILE A O 1
ATOM 1513 N N . ALA A 1 186 ? 25.002 -3.082 -13.047 1.00 90.88 186 ALA A N 1
ATOM 1514 C CA . ALA A 1 186 ? 26.163 -2.500 -12.387 1.00 90.88 186 ALA A CA 1
ATOM 1515 C C . ALA A 1 186 ? 25.959 -0.990 -12.181 1.00 90.88 186 ALA A C 1
ATOM 1517 O O . ALA A 1 186 ? 25.524 -0.288 -13.102 1.00 90.88 186 ALA A O 1
ATOM 1518 N N . VAL A 1 187 ? 26.317 -0.482 -11.002 1.00 85.25 187 VAL A N 1
ATOM 1519 C CA . VAL A 1 187 ? 26.275 0.949 -10.693 1.00 85.25 187 VAL A CA 1
ATOM 1520 C C . VAL A 1 187 ? 27.297 1.683 -11.575 1.00 85.25 187 VAL A C 1
ATOM 1522 O O . VAL A 1 187 ? 28.472 1.304 -11.626 1.00 85.25 187 VAL A O 1
ATOM 1525 N N . PRO A 1 188 ? 26.889 2.735 -12.310 1.00 75.69 188 PRO A N 1
ATOM 1526 C CA . PRO A 1 188 ? 27.800 3.476 -13.177 1.00 75.69 188 PRO A CA 1
ATOM 1527 C C . PRO A 1 188 ? 28.945 4.134 -12.391 1.00 75.69 188 PRO A C 1
ATOM 1529 O O . PRO A 1 188 ? 28.712 4.949 -11.502 1.00 75.69 188 PRO A O 1
ATOM 1532 N N . LYS A 1 189 ? 30.197 3.858 -12.784 1.00 68.94 189 LYS A N 1
ATOM 1533 C CA . LYS A 1 189 ? 31.418 4.368 -12.119 1.00 68.94 189 LYS A CA 1
ATOM 1534 C C . LYS A 1 189 ? 31.600 5.899 -12.157 1.00 68.94 189 LYS A C 1
ATOM 1536 O O . LYS A 1 189 ? 32.468 6.423 -11.465 1.00 68.94 189 LYS A O 1
ATOM 1541 N N . ARG A 1 190 ? 30.859 6.638 -12.994 1.00 63.06 190 ARG A N 1
ATOM 1542 C CA . ARG A 1 190 ? 30.915 8.113 -13.113 1.00 63.06 190 ARG A CA 1
ATOM 1543 C C . ARG A 1 190 ? 29.513 8.675 -13.375 1.00 63.06 190 ARG A C 1
ATOM 1545 O O . ARG A 1 190 ? 28.764 8.044 -14.106 1.00 63.06 190 ARG A O 1
ATOM 1552 N N . ARG A 1 191 ? 29.217 9.860 -12.800 1.00 62.66 191 ARG A N 1
ATOM 1553 C CA . ARG A 1 191 ? 28.003 10.710 -12.955 1.00 62.66 191 ARG A CA 1
ATOM 1554 C C . ARG A 1 191 ? 26.724 9.908 -13.274 1.00 62.66 191 ARG A C 1
ATOM 1556 O O . ARG A 1 191 ? 26.450 9.650 -14.435 1.00 62.66 191 ARG A O 1
ATOM 1563 N N . GLY A 1 192 ? 25.956 9.567 -12.232 1.00 65.88 192 GLY A N 1
ATOM 1564 C CA . GLY A 1 192 ? 24.845 8.596 -12.241 1.00 65.88 192 GLY A CA 1
ATOM 1565 C C . GLY A 1 192 ? 23.923 8.567 -13.469 1.00 65.88 192 GLY A C 1
ATOM 1566 O O . GLY A 1 192 ? 23.657 9.597 -14.082 1.00 65.88 192 GLY A O 1
ATOM 1567 N N . ALA A 1 193 ? 23.406 7.382 -13.796 1.00 73.88 193 ALA A N 1
ATOM 1568 C CA . ALA A 1 193 ? 22.570 7.127 -14.970 1.00 73.88 193 ALA A CA 1
ATOM 1569 C C . ALA A 1 193 ? 21.106 7.559 -14.792 1.00 73.88 193 ALA A C 1
ATOM 1571 O O . ALA A 1 193 ? 20.610 7.720 -13.676 1.00 73.88 193 ALA A O 1
ATOM 1572 N N . GLN A 1 194 ? 20.413 7.717 -15.918 1.00 87.50 194 GLN A N 1
ATOM 1573 C CA . GLN A 1 194 ? 18.954 7.784 -15.973 1.00 87.50 194 GLN A CA 1
ATOM 1574 C C . GLN A 1 194 ? 18.416 6.454 -16.497 1.00 87.50 194 GLN A C 1
ATOM 1576 O O . GLN A 1 194 ? 19.069 5.795 -17.306 1.00 87.50 194 GLN A O 1
ATOM 1581 N N . TYR A 1 195 ? 17.223 6.064 -16.064 1.00 90.69 195 TYR A N 1
ATOM 1582 C CA . TYR A 1 195 ? 16.558 4.881 -16.594 1.00 90.69 195 TYR A CA 1
ATOM 1583 C C . TYR A 1 195 ? 15.053 5.092 -16.743 1.00 90.69 195 TYR A C 1
ATOM 1585 O O . TYR A 1 195 ? 14.471 5.995 -16.141 1.00 90.69 195 TYR A O 1
ATOM 1593 N N . PHE A 1 196 ? 14.447 4.261 -17.584 1.00 92.12 196 PHE A N 1
ATOM 1594 C CA . PHE A 1 196 ? 13.016 4.201 -17.865 1.00 92.12 196 PHE A CA 1
ATOM 1595 C C . PHE A 1 196 ? 12.610 2.762 -18.216 1.00 92.12 196 PHE A C 1
ATOM 1597 O O . PHE A 1 196 ? 13.475 1.893 -18.337 1.00 92.12 196 PHE A O 1
ATOM 1604 N N . PHE A 1 197 ? 11.306 2.517 -18.334 1.00 93.88 197 PHE A N 1
ATOM 1605 C CA . PHE A 1 197 ? 10.701 1.203 -18.577 1.00 93.88 197 PHE A CA 1
ATOM 1606 C C . PHE A 1 197 ? 9.962 1.175 -19.919 1.00 93.88 197 PHE A C 1
ATOM 1608 O O . PHE A 1 197 ? 9.546 2.272 -20.363 1.00 93.88 197 PHE A O 1
#

Sequence (197 aa):
MPKDLGVTVDPETKSKKHRIEFSLKGYVKATNVYVVGDFSCWFPGAYPMKLEGETWRLTLPFYPGEYLYAFMIEGYKWISDPKNPLKTRNAYGRECSVLQVSKSLLDAKCFGGDGKIVLEGLYHDQTPVFLDVDDKLAHIKFRAKRNDITRATLIIADRKGGTKKKEKMQKFWQNKFFEYYEATIAVPKRRGAQYFF

Foldseek 3Di:
DKDFPDWDADPPWRDIWTWIKDKDFAPPVFPWKAKAWPVNVRDPPPGTFDDDPRMTMDIDTHDADKIWIWMDTPNHDTGARPPAPAWDADPVRDITGIDGDPVVLQPDDAAAPPPDFPVSQWDAINPCVAWPDDQWKIKGKIKGWPNHHPWDWKWKADPVRPDIDIDTWAFDDDDSTMTMTIDMDTADPDDGIDMDD

Solvent-accessible surface area (backbone atoms only — not comparable to full-atom values): 11188 Å² total; per-residue (Å²): 75,69,42,81,75,48,76,46,70,41,86,86,35,56,38,68,26,36,34,34,34,44,60,47,78,51,72,75,86,55,90,46,40,23,54,27,21,68,93,44,74,59,40,81,75,78,37,70,38,47,77,54,92,55,29,31,37,43,74,49,76,36,62,77,45,78,44,49,30,32,36,31,40,74,80,73,48,77,42,44,47,90,68,36,88,50,65,49,62,48,100,85,67,48,68,22,19,60,46,68,37,56,55,70,68,64,69,58,85,52,51,49,82,73,86,58,71,64,66,88,35,51,46,70,38,59,42,70,89,23,36,36,72,63,95,54,40,31,42,41,36,40,35,32,36,39,52,21,62,83,74,54,44,42,37,38,30,43,79,85,69,73,58,72,50,77,43,75,36,45,77,78,51,69,62,98,50,33,32,35,28,37,41,76,45,72,50,65,95,62,81,69,69,44,73,51,111

pLDDT: mean 93.98, std 7.25, range [62.03, 98.62]

Secondary structure (DSSP, 8-state):
--EEEEEEE-TTT--EEEEEEEEEE--TT-S-EEEEEGGGTT-TTSSBPEEETTEEEEEEEE-SEEEEEEEEETTTEEE--TT---EEE-TTS-EEEEEEESHHHHH----TTSS---GGG-B--SSTTTEEE-SSEEEEEEEEETTT-S--EEEEE-TTS--EEEEEPEEEEE-SSEEEEEEEEEPPSSS--EEE-